Protein AF-A0A8S1VX91-F1 (afdb_monomer)

pLDDT: mean 78.01, std 18.58, range [25.86, 95.69]

Structure (mmCIF, N/CA/C/O backbone):
data_AF-A0A8S1VX91-F1
#
_entry.id   AF-A0A8S1VX91-F1
#
loop_
_atom_site.group_PDB
_atom_site.id
_atom_site.type_symbol
_atom_site.label_atom_id
_atom_site.label_alt_id
_atom_site.label_comp_id
_atom_site.label_asym_id
_atom_site.label_entity_id
_atom_site.label_seq_id
_atom_site.pdbx_PDB_ins_code
_atom_site.Cartn_x
_atom_site.Cartn_y
_atom_site.Cartn_z
_atom_site.occupancy
_atom_site.B_iso_or_equiv
_atom_site.auth_seq_id
_atom_site.auth_comp_id
_atom_site.auth_asym_id
_atom_site.auth_atom_id
_atom_site.pdbx_PDB_model_num
ATOM 1 N N . MET A 1 1 ? 4.390 -17.594 -20.690 1.00 35.31 1 MET A N 1
ATOM 2 C CA . MET A 1 1 ? 5.742 -17.854 -20.142 1.00 35.31 1 MET A CA 1
ATOM 3 C C . MET A 1 1 ? 6.001 -16.846 -19.031 1.00 35.31 1 MET A C 1
ATOM 5 O O . MET A 1 1 ? 5.875 -15.658 -19.299 1.00 35.31 1 MET A O 1
ATOM 9 N N . GLY A 1 2 ? 6.235 -17.310 -17.798 1.00 38.03 2 GLY A N 1
ATOM 10 C CA . GLY A 1 2 ? 6.381 -16.457 -16.606 1.00 38.03 2 GLY A CA 1
ATOM 11 C C . GLY A 1 2 ? 7.668 -15.620 -16.587 1.00 38.03 2 GLY A C 1
ATOM 12 O O . GLY A 1 2 ? 8.624 -15.930 -17.297 1.00 38.03 2 GLY A O 1
ATOM 13 N N . ALA A 1 3 ? 7.678 -14.571 -15.758 1.00 45.50 3 ALA A N 1
ATOM 14 C CA . ALA A 1 3 ? 8.725 -13.542 -15.630 1.00 45.50 3 ALA A CA 1
ATOM 15 C C . ALA A 1 3 ? 10.148 -14.079 -15.487 1.00 45.50 3 ALA A C 1
ATOM 17 O O . ALA A 1 3 ? 11.085 -13.482 -16.011 1.00 45.50 3 ALA A O 1
ATOM 18 N N . LEU A 1 4 ? 10.291 -15.216 -14.797 1.00 47.12 4 LEU A N 1
ATOM 19 C CA . LEU A 1 4 ? 11.572 -15.875 -14.535 1.00 47.12 4 LEU A CA 1
ATOM 20 C C . LEU A 1 4 ? 12.342 -16.224 -15.820 1.00 47.12 4 LEU A C 1
ATOM 22 O O . LEU A 1 4 ? 13.537 -16.477 -15.757 1.00 47.12 4 LEU A O 1
ATOM 26 N N . TYR A 1 5 ? 11.678 -16.201 -16.981 1.00 49.12 5 TYR A N 1
ATOM 27 C CA . TYR A 1 5 ? 12.252 -16.578 -18.270 1.00 49.12 5 TYR A CA 1
ATOM 28 C C . TYR A 1 5 ? 12.488 -15.399 -19.237 1.00 49.12 5 TYR A C 1
ATOM 30 O O . TYR A 1 5 ? 12.919 -15.631 -20.362 1.00 49.12 5 TYR A O 1
ATOM 38 N N . LYS A 1 6 ? 12.217 -14.141 -18.839 1.00 59.12 6 LYS A N 1
ATOM 39 C CA . LYS A 1 6 ? 12.429 -12.932 -19.674 1.00 59.12 6 LYS A CA 1
ATOM 40 C C . LYS A 1 6 ? 13.286 -11.856 -18.981 1.00 59.12 6 LYS A C 1
ATOM 42 O O . LYS A 1 6 ? 12.990 -10.668 -19.074 1.00 59.12 6 LYS A O 1
ATOM 47 N N . CYS A 1 7 ? 14.332 -12.251 -18.261 1.00 70.25 7 CYS A N 1
ATOM 48 C CA . CYS A 1 7 ? 15.283 -11.295 -17.682 1.00 70.25 7 CYS A CA 1
ATOM 49 C C . CYS A 1 7 ? 16.356 -10.898 -18.701 1.00 70.25 7 CYS A C 1
ATOM 51 O O . CYS A 1 7 ? 16.843 -11.750 -19.441 1.00 70.25 7 CYS A O 1
ATOM 53 N N . GLN A 1 8 ? 16.766 -9.629 -18.697 1.00 69.50 8 GLN A N 1
ATOM 54 C CA . GLN A 1 8 ? 17.900 -9.148 -19.495 1.00 69.50 8 GLN A CA 1
ATOM 55 C C . GLN A 1 8 ? 19.245 -9.408 -18.800 1.00 69.50 8 GLN A C 1
ATOM 57 O O . GLN A 1 8 ? 20.261 -9.570 -19.470 1.00 69.50 8 GLN A O 1
ATOM 62 N N . THR A 1 9 ? 19.263 -9.472 -17.462 1.00 77.94 9 THR A N 1
ATOM 63 C CA . THR A 1 9 ? 20.473 -9.737 -16.667 1.00 77.94 9 THR A CA 1
ATOM 64 C C . THR A 1 9 ? 20.214 -10.757 -15.555 1.00 77.94 9 THR A C 1
ATOM 66 O O . THR A 1 9 ? 19.098 -10.877 -15.039 1.00 77.94 9 THR A O 1
ATOM 69 N N . ASN A 1 10 ? 21.271 -11.459 -15.124 1.00 83.88 10 ASN A N 1
ATOM 70 C CA . ASN A 1 10 ? 21.207 -12.384 -13.983 1.00 83.88 10 ASN A CA 1
ATOM 71 C C . ASN A 1 10 ? 20.768 -11.672 -12.693 1.00 83.88 10 ASN A C 1
ATOM 73 O O . ASN A 1 10 ? 19.987 -12.224 -11.921 1.00 83.88 10 ASN A O 1
ATOM 77 N N . TYR A 1 11 ? 21.206 -10.424 -12.493 1.00 85.81 11 TYR A N 1
ATOM 78 C CA . TYR A 1 11 ? 20.834 -9.611 -11.334 1.00 85.81 11 TYR A CA 1
ATOM 79 C C . TYR A 1 11 ? 19.342 -9.247 -11.322 1.00 85.81 11 TYR A C 1
ATOM 81 O O . TYR A 1 11 ? 18.694 -9.321 -10.278 1.00 85.81 11 TYR A O 1
ATOM 89 N N . GLN A 1 12 ? 18.757 -8.928 -12.480 1.00 81.25 12 GLN A N 1
ATOM 90 C CA . GLN A 1 12 ? 17.320 -8.655 -12.606 1.00 81.25 12 GLN A CA 1
ATOM 91 C C . GLN A 1 12 ? 16.473 -9.901 -12.307 1.00 81.25 12 GLN A C 1
ATOM 93 O O . GLN A 1 12 ? 15.394 -9.810 -11.709 1.00 81.25 12 GLN A O 1
ATOM 98 N N . CYS A 1 13 ? 16.977 -11.070 -12.700 1.00 83.62 13 CYS A N 1
ATOM 99 C CA . CYS A 1 13 ? 16.373 -12.354 -12.371 1.00 83.62 13 CYS A CA 1
ATOM 100 C C . CYS A 1 13 ? 16.461 -12.661 -10.875 1.00 83.62 13 CYS A C 1
ATOM 102 O O . CYS A 1 13 ? 15.452 -13.041 -10.283 1.00 83.62 13 CYS A O 1
ATOM 104 N N . SER A 1 14 ? 17.616 -12.425 -10.242 1.00 87.19 14 SER A N 1
ATOM 105 C CA . SER A 1 14 ? 17.751 -12.607 -8.794 1.00 87.19 14 SER A CA 1
ATOM 106 C C . SER A 1 14 ? 16.852 -11.659 -8.001 1.00 87.19 14 SER A C 1
ATOM 108 O O . SER A 1 14 ? 16.200 -12.106 -7.067 1.00 87.19 14 SER A O 1
ATOM 110 N N . GLU A 1 15 ? 16.746 -10.387 -8.405 1.00 86.94 15 GLU A N 1
ATOM 111 C CA . GLU A 1 15 ? 15.834 -9.415 -7.785 1.00 86.94 15 GLU A CA 1
ATOM 112 C C . GLU A 1 15 ? 14.383 -9.904 -7.855 1.00 86.94 15 GLU A C 1
ATOM 114 O O . GLU A 1 15 ? 13.705 -10.025 -6.839 1.00 86.94 15 GLU A O 1
ATOM 119 N N . SER A 1 16 ? 13.923 -10.266 -9.056 1.00 85.06 16 SER A N 1
ATOM 120 C CA . SER A 1 16 ? 12.537 -10.700 -9.266 1.00 85.06 16 SER A CA 1
ATOM 121 C C . SER A 1 16 ? 12.219 -12.003 -8.518 1.00 85.06 16 SER A C 1
ATOM 123 O O . SER A 1 16 ? 11.098 -12.177 -8.047 1.00 85.06 16 SER A O 1
ATOM 125 N N . LEU A 1 17 ? 13.196 -12.910 -8.384 1.00 87.81 17 LEU A N 1
ATOM 126 C CA . LEU A 1 17 ? 13.059 -14.136 -7.597 1.00 87.81 17 LEU A CA 1
ATOM 127 C C . LEU A 1 17 ? 12.965 -13.840 -6.093 1.00 87.81 17 LEU A C 1
ATOM 129 O O . LEU A 1 17 ? 12.107 -14.412 -5.424 1.00 87.81 17 LEU A O 1
ATOM 133 N N . ILE A 1 18 ? 13.812 -12.949 -5.567 1.00 90.00 18 ILE A N 1
ATOM 134 C CA . ILE A 1 18 ? 13.775 -12.525 -4.158 1.00 90.00 18 ILE A CA 1
ATOM 135 C C . ILE A 1 18 ? 12.419 -11.889 -3.839 1.00 90.00 18 ILE A C 1
ATOM 137 O O . ILE A 1 18 ? 11.757 -12.304 -2.885 1.00 90.00 18 ILE A O 1
ATOM 141 N N . ASP A 1 19 ? 11.973 -10.947 -4.672 1.00 89.81 19 ASP A N 1
ATOM 142 C CA . ASP A 1 19 ? 10.693 -10.257 -4.503 1.00 89.81 19 ASP A CA 1
ATOM 143 C C . ASP A 1 19 ? 9.515 -11.245 -4.521 1.00 89.81 19 ASP A C 1
ATOM 145 O O . ASP A 1 19 ? 8.596 -11.146 -3.701 1.00 89.81 19 ASP A O 1
ATOM 149 N N . LEU A 1 20 ? 9.558 -12.237 -5.420 1.00 90.94 20 LEU A N 1
ATOM 150 C CA . LEU A 1 20 ? 8.540 -13.280 -5.523 1.00 90.94 20 LEU A CA 1
ATOM 151 C C . LEU A 1 20 ? 8.518 -14.186 -4.287 1.00 90.94 20 LEU A C 1
ATOM 153 O O . LEU A 1 20 ? 7.436 -14.450 -3.763 1.00 90.94 20 LEU A O 1
ATOM 157 N N . ILE A 1 21 ? 9.677 -14.658 -3.814 1.00 92.88 21 ILE A N 1
ATOM 158 C CA . ILE A 1 21 ? 9.776 -15.530 -2.632 1.00 92.88 21 ILE A CA 1
ATOM 159 C C . ILE A 1 21 ? 9.243 -14.803 -1.396 1.00 92.88 21 ILE A C 1
ATOM 161 O O . ILE A 1 21 ? 8.403 -15.350 -0.681 1.00 92.88 21 ILE A O 1
ATOM 165 N N . LEU A 1 22 ? 9.680 -13.561 -1.169 1.00 93.06 22 LEU A N 1
ATOM 166 C CA . LEU A 1 22 ? 9.247 -12.767 -0.020 1.00 93.06 22 LEU A CA 1
ATOM 167 C C . LEU A 1 22 ? 7.743 -12.478 -0.075 1.00 93.06 22 LEU A C 1
ATOM 169 O O . LEU A 1 22 ? 7.032 -12.752 0.892 1.00 93.06 22 LEU A O 1
ATOM 173 N N . SER A 1 23 ? 7.235 -12.010 -1.219 1.00 92.31 23 SER A N 1
ATOM 174 C CA . SER A 1 23 ? 5.805 -11.710 -1.383 1.00 92.31 23 SER A CA 1
ATOM 175 C C . SER A 1 23 ? 4.937 -12.962 -1.235 1.00 92.31 23 SER A C 1
ATOM 177 O O . SER A 1 23 ? 3.879 -12.907 -0.611 1.00 92.31 23 SER A O 1
ATOM 179 N N . SER A 1 24 ? 5.398 -14.107 -1.750 1.00 93.88 24 SER A N 1
ATOM 180 C CA . SER A 1 24 ? 4.693 -15.389 -1.616 1.00 93.88 24 SER A CA 1
ATOM 181 C C . SER A 1 24 ? 4.684 -15.883 -0.171 1.00 93.88 24 SER A C 1
ATOM 183 O O . SER A 1 24 ? 3.658 -16.370 0.297 1.00 93.88 24 SER A O 1
ATOM 185 N N . GLY A 1 25 ? 5.794 -15.724 0.559 1.00 94.88 25 GLY A N 1
ATOM 186 C CA . GLY A 1 25 ? 5.871 -16.054 1.983 1.00 94.88 25 GLY A CA 1
ATOM 187 C C . GLY A 1 25 ? 4.913 -15.212 2.829 1.00 94.88 25 GLY A C 1
ATOM 188 O O . GLY A 1 25 ? 4.199 -15.752 3.675 1.00 94.88 25 GLY A O 1
ATOM 189 N N . ILE A 1 26 ? 4.832 -13.907 2.553 1.00 93.81 26 ILE A N 1
ATOM 190 C CA . ILE A 1 26 ? 3.893 -12.996 3.225 1.00 93.81 26 ILE A CA 1
ATOM 191 C C . ILE A 1 26 ? 2.445 -13.360 2.880 1.00 93.81 26 ILE A C 1
ATOM 193 O O . ILE A 1 26 ? 1.611 -13.462 3.776 1.00 93.81 26 ILE A O 1
ATOM 197 N N . LEU A 1 27 ? 2.140 -13.618 1.605 1.00 95.12 27 LEU A N 1
ATOM 198 C CA . LEU A 1 27 ? 0.803 -14.037 1.187 1.00 95.12 27 LEU A CA 1
ATOM 199 C C . LEU A 1 27 ? 0.392 -15.364 1.841 1.00 95.12 27 LEU A C 1
ATOM 201 O O . LEU A 1 27 ? -0.736 -15.494 2.313 1.00 95.12 27 LEU A O 1
ATOM 205 N N . TYR A 1 28 ? 1.301 -16.337 1.910 1.00 95.38 28 TYR A N 1
ATOM 206 C CA . TYR A 1 28 ? 1.055 -17.602 2.598 1.00 95.38 28 TYR A CA 1
ATOM 207 C C . TYR A 1 28 ? 0.725 -17.376 4.080 1.00 95.38 28 TYR A C 1
ATOM 209 O O . TYR A 1 28 ? -0.256 -17.932 4.583 1.00 95.38 28 TYR A O 1
ATOM 217 N N . TYR A 1 29 ? 1.485 -16.509 4.761 1.00 93.56 29 TYR A N 1
ATOM 218 C CA . TYR A 1 29 ? 1.188 -16.100 6.136 1.00 93.56 29 TYR A CA 1
ATOM 219 C C . TYR A 1 29 ? -0.210 -15.479 6.251 1.00 93.56 29 TYR A C 1
ATOM 221 O O . TYR A 1 29 ? -0.997 -15.892 7.105 1.00 93.56 29 TYR A O 1
ATOM 229 N N . PHE A 1 30 ? -0.552 -14.546 5.358 1.00 93.19 30 PHE A N 1
ATOM 230 C CA . PHE A 1 30 ? -1.855 -13.881 5.345 1.00 93.19 30 PHE A CA 1
ATOM 231 C C . PHE A 1 30 ? -2.992 -14.883 5.178 1.00 93.19 30 PHE A C 1
ATOM 233 O O . PHE A 1 30 ? -3.929 -14.855 5.964 1.00 93.19 30 PHE A O 1
ATOM 240 N N . ILE A 1 31 ? -2.904 -15.798 4.210 1.00 92.56 31 ILE A N 1
ATOM 241 C CA . ILE A 1 31 ? -3.943 -16.808 3.958 1.00 92.56 31 ILE A CA 1
ATOM 242 C C . ILE A 1 31 ? -4.122 -17.716 5.181 1.00 92.56 31 ILE A C 1
ATOM 244 O O . ILE A 1 31 ? -5.251 -17.954 5.616 1.00 92.56 31 ILE A O 1
ATOM 248 N N . MET A 1 32 ? -3.018 -18.193 5.768 1.00 90.69 32 MET A N 1
ATOM 249 C CA . MET A 1 32 ? -3.056 -19.066 6.944 1.00 90.69 32 MET A CA 1
ATOM 250 C C . MET A 1 32 ? -3.754 -18.389 8.129 1.00 90.69 32 MET A C 1
ATOM 252 O O . MET A 1 32 ? -4.597 -18.995 8.789 1.00 90.69 32 MET A O 1
ATOM 256 N N . LYS A 1 33 ? -3.425 -17.121 8.390 1.00 88.56 33 LYS A N 1
ATOM 257 C CA . LYS A 1 33 ? -3.988 -16.354 9.505 1.00 88.56 33 LYS A CA 1
ATOM 258 C C . LYS A 1 33 ? -5.400 -15.838 9.226 1.00 88.56 33 LYS A C 1
ATOM 260 O O . LYS A 1 33 ? -6.238 -15.867 10.123 1.00 88.56 33 LYS A O 1
ATOM 265 N N . ALA A 1 34 ? -5.699 -15.464 7.985 1.00 87.06 34 ALA A N 1
ATOM 266 C CA . ALA A 1 34 ? -7.034 -15.073 7.549 1.00 87.06 34 ALA A CA 1
ATOM 267 C C . ALA A 1 34 ? -8.035 -16.217 7.725 1.00 87.06 34 ALA A C 1
ATOM 269 O O . ALA A 1 34 ? -9.142 -15.979 8.194 1.00 87.06 34 ALA A O 1
ATOM 270 N N . LYS A 1 35 ? -7.637 -17.464 7.436 1.00 86.75 35 LYS A N 1
ATOM 271 C CA . LYS A 1 35 ? -8.479 -18.638 7.700 1.00 86.75 35 LYS A CA 1
ATOM 272 C C . LYS A 1 35 ? -8.919 -18.696 9.167 1.00 86.75 35 LYS A C 1
ATOM 274 O O . LYS A 1 35 ? -10.109 -18.794 9.439 1.00 86.75 35 LYS A O 1
ATOM 279 N N . ILE A 1 36 ? -7.974 -18.551 10.100 1.00 83.69 36 ILE A N 1
ATOM 280 C CA . ILE A 1 36 ? -8.269 -18.555 11.542 1.00 83.69 36 ILE A CA 1
ATOM 281 C C . ILE A 1 36 ? -9.188 -17.385 11.912 1.00 83.69 36 ILE A C 1
ATOM 283 O O . ILE A 1 36 ? -10.149 -17.560 12.658 1.00 83.69 36 ILE A O 1
ATOM 287 N N . MET A 1 37 ? -8.891 -16.201 11.376 1.00 83.12 37 MET A N 1
ATOM 288 C CA . MET A 1 37 ? -9.646 -14.979 11.623 1.00 83.12 37 MET A CA 1
ATOM 289 C C . MET A 1 37 ? -11.105 -15.116 11.176 1.00 83.12 37 MET A C 1
ATOM 291 O O . MET A 1 37 ? -11.991 -14.833 11.972 1.00 83.12 37 MET A O 1
ATOM 295 N N . PHE A 1 38 ? -11.364 -15.585 9.949 1.00 81.50 38 PHE A N 1
ATOM 296 C CA . PHE A 1 38 ? -12.717 -15.715 9.395 1.00 81.50 38 PHE A CA 1
ATOM 297 C C . PHE A 1 38 ? -13.507 -16.883 9.996 1.00 81.50 38 PHE A C 1
ATOM 299 O O . PHE A 1 38 ? -14.703 -16.731 10.227 1.00 81.50 38 PHE A O 1
ATOM 306 N N . GLU A 1 39 ? -12.864 -18.012 10.313 1.00 81.81 39 GLU A N 1
ATOM 307 C CA . GLU A 1 39 ? -13.525 -19.146 10.981 1.00 81.81 39 GLU A CA 1
ATOM 308 C C . GLU A 1 39 ? -13.966 -18.808 12.413 1.00 81.81 39 GLU A C 1
ATOM 310 O O . GLU A 1 39 ? -14.961 -19.344 12.897 1.00 81.81 39 GLU A O 1
ATOM 315 N N . ARG A 1 40 ? -13.237 -17.918 13.100 1.00 76.62 40 ARG A N 1
ATOM 316 C CA . ARG A 1 40 ? -13.495 -17.537 14.501 1.00 76.62 40 ARG A CA 1
ATOM 317 C C . ARG A 1 40 ? -14.065 -16.129 14.656 1.00 76.62 40 ARG A C 1
ATOM 319 O O . ARG A 1 40 ? -14.048 -15.578 15.759 1.00 76.62 40 ARG A O 1
ATOM 326 N N . ASN A 1 41 ? -14.560 -15.531 13.577 1.00 67.88 41 ASN A N 1
ATOM 327 C CA . ASN A 1 41 ? -15.037 -14.155 13.581 1.00 67.88 41 ASN A CA 1
ATOM 328 C C . ASN A 1 41 ? -16.424 -14.023 14.236 1.00 67.88 41 ASN A C 1
ATOM 330 O O . ASN A 1 41 ? -17.427 -13.776 13.572 1.00 67.88 41 ASN A O 1
ATOM 334 N N . ASN A 1 42 ? -16.488 -14.155 15.560 1.00 64.75 42 ASN A N 1
ATOM 335 C CA . ASN A 1 42 ? -17.714 -14.005 16.349 1.00 64.75 42 ASN A CA 1
ATOM 336 C C . ASN A 1 42 ? -18.030 -12.522 16.641 1.00 64.75 42 ASN A C 1
ATOM 338 O O . ASN A 1 42 ? -18.277 -12.149 17.786 1.00 64.75 42 ASN A O 1
ATOM 342 N N . GLY A 1 43 ? -17.956 -11.659 15.621 1.00 65.38 43 GLY A N 1
ATOM 343 C CA . GLY A 1 43 ? -18.147 -10.208 15.767 1.00 65.38 43 GLY A CA 1
ATOM 344 C C . GLY A 1 43 ? -16.946 -9.462 16.363 1.00 65.38 43 GLY A C 1
ATOM 345 O O . GLY A 1 43 ? -17.107 -8.366 16.894 1.00 65.38 43 GLY A O 1
ATOM 346 N N . ILE A 1 44 ? -15.747 -10.051 16.291 1.00 69.06 44 ILE A N 1
ATOM 347 C CA . ILE A 1 44 ? -14.504 -9.443 16.797 1.00 69.06 44 ILE A CA 1
ATOM 348 C C . ILE A 1 44 ? -14.077 -8.277 15.894 1.00 69.06 44 ILE A C 1
ATOM 350 O O . ILE A 1 44 ? -13.681 -7.222 16.386 1.00 69.06 44 ILE A O 1
ATOM 354 N N . LEU A 1 45 ? -14.185 -8.454 14.575 1.00 70.94 45 LEU A N 1
ATOM 355 C CA . LEU A 1 45 ? -13.872 -7.422 13.587 1.00 70.94 45 LEU A CA 1
ATOM 356 C C . LEU A 1 45 ? -15.145 -6.749 13.083 1.00 70.94 45 LEU A C 1
ATOM 358 O O . LEU A 1 45 ? -16.103 -7.426 12.707 1.00 70.94 45 LEU A O 1
ATOM 362 N N . LEU A 1 46 ? -15.114 -5.421 12.986 1.00 72.62 46 LEU A N 1
ATOM 363 C CA . LEU A 1 46 ? -16.149 -4.648 12.301 1.00 72.62 46 LEU A CA 1
ATOM 364 C C . LEU A 1 46 ? -16.126 -4.950 10.796 1.00 72.62 46 LEU A C 1
ATOM 366 O O . LEU A 1 46 ? -15.086 -5.302 10.242 1.00 72.62 46 LEU A O 1
ATOM 370 N N . LEU A 1 47 ? -17.255 -4.761 10.110 1.00 75.12 47 LEU A N 1
ATOM 371 C CA . LEU A 1 47 ? -17.367 -5.019 8.666 1.00 75.12 47 LEU A CA 1
ATOM 372 C C . LEU A 1 47 ? -16.331 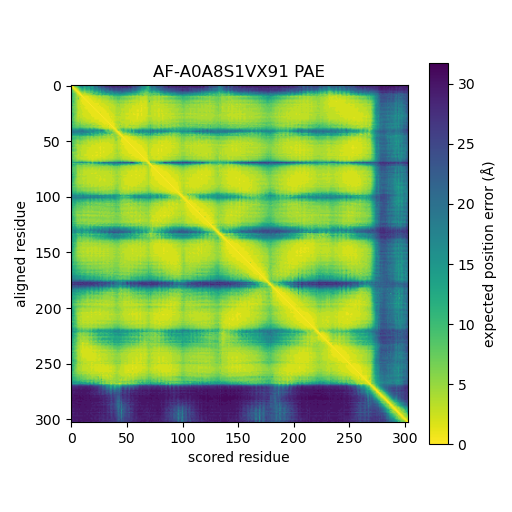-4.226 7.847 1.00 75.12 47 LEU A C 1
ATOM 374 O O . LEU A 1 47 ? -15.780 -4.736 6.872 1.00 75.12 47 LEU A O 1
ATOM 378 N N . ILE A 1 48 ? -16.018 -3.000 8.273 1.00 74.81 48 ILE A N 1
ATOM 379 C CA . ILE A 1 48 ? -15.003 -2.156 7.632 1.00 74.81 48 ILE A CA 1
ATOM 380 C C . ILE A 1 48 ? -13.592 -2.744 7.818 1.00 74.81 48 ILE A C 1
ATOM 382 O O . ILE A 1 48 ? -12.850 -2.848 6.843 1.00 74.81 48 ILE A O 1
ATOM 386 N N . ASP A 1 49 ? -13.250 -3.205 9.026 1.00 79.06 49 ASP A N 1
ATOM 387 C CA . ASP A 1 49 ? -11.957 -3.842 9.322 1.00 79.06 49 ASP A CA 1
ATOM 388 C C . ASP A 1 49 ? -11.801 -5.161 8.535 1.00 79.06 49 ASP A C 1
ATOM 390 O O . ASP A 1 49 ? -10.744 -5.449 7.973 1.00 79.06 49 ASP A O 1
ATOM 394 N N . GLN A 1 50 ? -12.883 -5.940 8.408 1.00 83.25 50 GLN A N 1
ATOM 395 C CA . GLN A 1 50 ? -12.910 -7.143 7.565 1.00 83.25 50 GLN A CA 1
ATOM 396 C C . GLN A 1 50 ? -12.683 -6.802 6.092 1.00 83.25 50 GLN A C 1
ATOM 398 O O . GLN A 1 50 ? -11.894 -7.464 5.422 1.00 83.25 50 GLN A O 1
ATOM 403 N N . THR A 1 51 ? -13.349 -5.758 5.593 1.00 86.38 51 THR A N 1
ATOM 404 C CA . THR A 1 51 ? -13.216 -5.308 4.203 1.00 86.38 51 THR A CA 1
ATOM 405 C C . THR A 1 51 ? -11.782 -4.867 3.914 1.00 86.38 51 THR A C 1
ATOM 407 O O . THR A 1 51 ? -11.204 -5.298 2.918 1.00 86.38 51 THR A O 1
ATOM 410 N N . LEU A 1 52 ? -11.169 -4.089 4.813 1.00 89.12 52 LEU A N 1
ATOM 411 C CA . LEU A 1 52 ? -9.756 -3.718 4.722 1.00 89.12 52 LEU A CA 1
ATOM 412 C C . LEU A 1 52 ? -8.840 -4.946 4.666 1.00 89.12 52 LEU A C 1
ATOM 414 O O . LEU A 1 52 ? -7.944 -5.001 3.824 1.00 89.12 52 LEU A O 1
ATOM 418 N N . CYS A 1 53 ? -9.077 -5.941 5.524 1.00 90.44 53 CYS A N 1
ATOM 419 C CA . CYS A 1 53 ? -8.284 -7.167 5.541 1.00 90.44 53 CYS A CA 1
ATOM 420 C C . CYS A 1 53 ? -8.428 -7.976 4.242 1.00 90.44 53 CYS A C 1
ATOM 422 O O . CYS A 1 53 ? -7.443 -8.469 3.699 1.00 90.44 53 CYS A O 1
ATOM 424 N N . VAL A 1 54 ? -9.641 -8.089 3.696 1.00 91.56 54 VAL A N 1
ATOM 425 C CA . VAL A 1 54 ? -9.858 -8.768 2.409 1.00 91.56 54 VAL A CA 1
ATOM 426 C C . VAL A 1 54 ? -9.135 -8.031 1.283 1.00 91.56 54 VAL A C 1
ATOM 428 O O . VAL A 1 54 ? -8.440 -8.665 0.489 1.00 91.56 54 VAL A O 1
ATOM 431 N N . ILE A 1 55 ? -9.245 -6.702 1.225 1.00 93.25 55 ILE A N 1
ATOM 432 C CA . ILE A 1 55 ? -8.577 -5.899 0.193 1.00 93.25 55 ILE A CA 1
ATOM 433 C C . ILE A 1 55 ? -7.050 -6.006 0.322 1.00 93.25 55 ILE A C 1
ATOM 435 O O . ILE A 1 55 ? -6.373 -6.129 -0.698 1.00 93.25 55 ILE A O 1
ATOM 439 N N . SER A 1 56 ? -6.493 -6.039 1.539 1.00 93.56 56 SER A N 1
ATOM 440 C CA . SER A 1 56 ? -5.046 -6.208 1.727 1.00 93.56 56 SER A CA 1
ATOM 441 C C . SER A 1 56 ? -4.550 -7.583 1.270 1.00 93.56 56 SER A C 1
ATOM 443 O O . SER A 1 56 ? -3.497 -7.674 0.637 1.00 93.56 56 SER A O 1
ATOM 445 N N . ILE A 1 57 ? -5.327 -8.649 1.495 1.00 94.00 57 ILE A N 1
ATOM 446 C CA . ILE A 1 57 ? -5.032 -9.984 0.953 1.00 94.00 57 ILE A CA 1
ATOM 447 C C . ILE A 1 57 ? -5.093 -9.964 -0.578 1.00 94.00 57 ILE A C 1
ATOM 449 O O . ILE A 1 57 ? -4.184 -10.481 -1.226 1.00 94.00 57 ILE A O 1
ATOM 453 N N . ILE A 1 58 ? -6.119 -9.339 -1.167 1.00 93.62 58 ILE A N 1
ATOM 454 C CA . ILE A 1 58 ? -6.237 -9.200 -2.627 1.00 93.62 58 ILE A CA 1
ATOM 455 C C . ILE A 1 58 ? -5.024 -8.452 -3.193 1.00 93.62 58 ILE A C 1
ATOM 457 O O . ILE A 1 58 ? -4.443 -8.915 -4.173 1.00 93.62 58 ILE A O 1
ATOM 461 N N . GLN A 1 59 ? -4.586 -7.358 -2.562 1.00 94.00 59 GLN A N 1
ATOM 462 C CA . GLN A 1 59 ? -3.377 -6.640 -2.975 1.00 94.00 59 GLN A CA 1
ATOM 463 C C . GLN A 1 59 ? -2.150 -7.558 -2.976 1.00 94.00 59 GLN A C 1
ATOM 465 O O . GLN A 1 59 ? -1.416 -7.592 -3.964 1.00 94.00 59 GLN A O 1
ATOM 470 N N . MET A 1 60 ? -1.956 -8.352 -1.917 1.00 94.50 60 MET A N 1
ATOM 471 C CA . MET A 1 60 ? -0.844 -9.305 -1.840 1.00 94.50 60 MET A CA 1
ATOM 472 C C . MET A 1 60 ? -0.925 -10.398 -2.916 1.00 94.50 60 MET A C 1
ATOM 474 O O . MET A 1 60 ? 0.102 -10.770 -3.484 1.00 94.50 60 MET A O 1
ATOM 478 N N . ILE A 1 61 ? -2.125 -10.889 -3.249 1.00 92.75 61 ILE A N 1
ATOM 479 C CA . ILE A 1 61 ? -2.326 -11.841 -4.356 1.00 92.75 61 ILE A CA 1
ATOM 480 C C . ILE A 1 61 ? -1.897 -11.203 -5.677 1.00 92.75 61 ILE A C 1
ATOM 482 O O . ILE A 1 61 ? -1.079 -11.770 -6.401 1.00 92.75 61 ILE A O 1
ATOM 486 N N . VAL A 1 62 ? -2.408 -10.007 -5.976 1.00 91.88 62 VAL A N 1
ATOM 487 C CA . VAL A 1 62 ? -2.062 -9.268 -7.198 1.00 91.88 62 VAL A CA 1
ATOM 488 C C . VAL A 1 62 ? -0.557 -8.990 -7.255 1.00 91.88 62 VAL A C 1
ATOM 490 O O . VAL A 1 62 ? 0.032 -9.026 -8.333 1.00 91.88 62 VAL A O 1
ATOM 493 N N . GLN A 1 63 ? 0.101 -8.793 -6.113 1.00 91.31 63 GLN A N 1
ATOM 494 C CA . GLN A 1 63 ? 1.539 -8.544 -6.052 1.00 91.31 63 GLN A CA 1
ATOM 495 C C . GLN A 1 63 ? 2.360 -9.785 -6.395 1.00 91.31 63 GLN A C 1
ATOM 497 O O . GLN A 1 63 ? 3.312 -9.709 -7.175 1.00 91.31 63 GLN A O 1
ATOM 502 N N . VAL A 1 64 ? 1.976 -10.945 -5.864 1.00 91.19 64 VAL A N 1
ATOM 503 C CA . VAL A 1 64 ? 2.591 -12.219 -6.251 1.00 91.19 64 VAL A CA 1
ATOM 504 C C . VAL A 1 64 ? 2.392 -12.467 -7.748 1.00 91.19 64 VAL A C 1
ATOM 506 O O . VAL A 1 64 ? 3.344 -12.837 -8.438 1.00 91.19 64 VAL A O 1
ATOM 509 N N . LEU A 1 65 ? 1.198 -12.184 -8.282 1.00 87.62 65 LEU A N 1
ATOM 510 C CA . LEU A 1 65 ? 0.925 -12.284 -9.719 1.00 87.62 65 LEU A CA 1
ATOM 511 C C . LEU A 1 65 ? 1.785 -11.311 -10.541 1.00 87.62 65 LEU A C 1
ATOM 513 O O . LEU A 1 65 ? 2.332 -11.714 -11.565 1.00 87.62 65 LEU A O 1
ATOM 517 N N . TYR A 1 66 ? 1.977 -10.072 -10.084 1.00 86.56 66 TYR A N 1
ATOM 518 C CA . TYR A 1 66 ? 2.841 -9.081 -10.736 1.00 86.56 66 TYR A CA 1
ATOM 519 C C . TYR A 1 66 ? 4.283 -9.584 -10.891 1.00 86.56 66 TYR A C 1
ATOM 521 O O . TYR A 1 66 ? 4.852 -9.518 -11.987 1.00 86.56 66 TYR A O 1
ATOM 529 N N . PHE A 1 67 ? 4.860 -10.142 -9.822 1.00 84.44 67 PHE A N 1
ATOM 530 C CA . PHE A 1 67 ? 6.211 -10.705 -9.868 1.00 84.44 67 PHE A CA 1
ATOM 531 C C . PHE A 1 67 ? 6.284 -12.015 -10.665 1.00 84.44 67 PHE A C 1
ATOM 533 O O . PHE A 1 67 ? 7.309 -12.299 -11.284 1.00 84.44 67 PHE A O 1
ATOM 540 N N . MET A 1 68 ? 5.194 -12.785 -10.726 1.00 82.38 68 MET A N 1
ATOM 541 C CA . MET A 1 68 ? 5.116 -14.026 -11.503 1.00 82.38 68 MET A CA 1
ATOM 542 C C . MET A 1 68 ? 4.941 -13.784 -13.018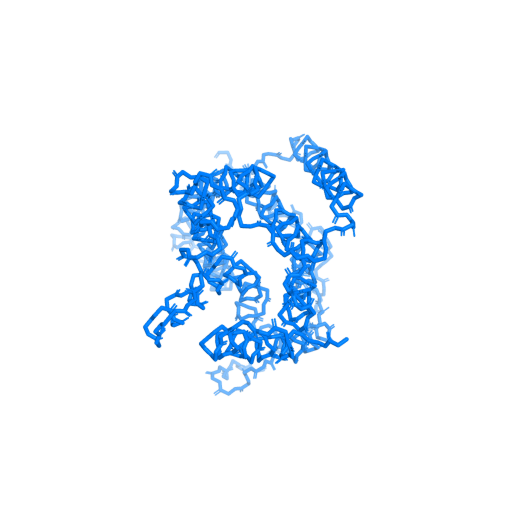 1.00 82.38 68 MET A C 1
ATOM 544 O O . MET A 1 68 ? 5.534 -14.500 -13.831 1.00 82.38 68 MET A O 1
ATOM 548 N N . PHE A 1 69 ? 4.175 -12.761 -13.422 1.00 73.62 69 PHE A N 1
ATOM 549 C CA . PHE A 1 69 ? 3.761 -12.489 -14.811 1.00 73.62 69 PHE A CA 1
ATOM 550 C C . PHE A 1 69 ? 4.446 -11.272 -15.459 1.00 73.62 69 PHE A C 1
ATOM 552 O O . PHE A 1 69 ? 3.844 -10.511 -16.212 1.00 73.62 69 PHE A O 1
ATOM 559 N N . ALA A 1 70 ? 5.750 -11.148 -15.232 1.00 61.47 70 ALA A N 1
ATOM 560 C CA . ALA A 1 70 ? 6.681 -10.321 -16.004 1.00 61.47 70 ALA A CA 1
ATOM 561 C C . ALA A 1 70 ? 6.441 -8.810 -15.911 1.00 61.47 70 ALA A C 1
ATOM 563 O O . ALA A 1 70 ? 6.656 -8.095 -16.886 1.00 61.47 70 ALA A O 1
ATOM 564 N N . LYS A 1 71 ? 6.055 -8.322 -14.723 1.00 67.06 71 LYS A N 1
ATOM 565 C CA . LYS A 1 71 ? 5.993 -6.887 -14.415 1.00 67.06 71 LYS A CA 1
ATOM 566 C C . LYS A 1 71 ? 5.156 -6.084 -15.437 1.00 67.06 71 LYS A C 1
ATOM 568 O O . LYS A 1 71 ? 5.560 -5.011 -15.853 1.00 67.06 71 LYS A O 1
ATOM 573 N N . SER A 1 72 ? 4.008 -6.597 -15.889 1.00 73.88 72 SER A N 1
ATOM 574 C CA . SER A 1 72 ? 3.162 -5.858 -16.850 1.00 73.88 72 SER A CA 1
ATOM 575 C C . SER A 1 72 ? 2.582 -4.567 -16.247 1.00 73.88 72 SER A C 1
ATOM 577 O O . SER A 1 72 ? 2.265 -4.521 -15.053 1.00 73.88 72 SER A O 1
ATOM 579 N N . ASN A 1 73 ? 2.382 -3.550 -17.095 1.00 77.38 73 ASN A N 1
ATOM 580 C CA . ASN A 1 73 ? 1.748 -2.275 -16.746 1.00 77.38 73 ASN A CA 1
ATOM 581 C C . ASN A 1 73 ? 0.368 -2.462 -16.088 1.00 77.38 73 ASN A C 1
ATOM 583 O O . ASN A 1 73 ? 0.079 -1.833 -15.070 1.00 77.38 73 ASN A O 1
ATOM 587 N N . ILE A 1 74 ? -0.459 -3.389 -16.585 1.00 81.50 74 ILE A N 1
ATOM 588 C CA . ILE A 1 74 ? -1.805 -3.619 -16.030 1.00 81.50 74 ILE A CA 1
ATOM 589 C C . ILE A 1 74 ? -1.762 -4.046 -14.555 1.00 81.50 74 ILE A C 1
ATOM 591 O O . ILE A 1 74 ? -2.583 -3.616 -13.743 1.00 81.50 74 ILE A O 1
ATOM 595 N N . TRP A 1 75 ? -0.771 -4.858 -14.184 1.00 84.62 75 TRP A N 1
ATOM 596 C CA . TRP A 1 75 ? -0.617 -5.372 -12.828 1.00 84.62 75 TRP A CA 1
ATOM 597 C C . TRP A 1 75 ? -0.132 -4.285 -11.869 1.00 84.62 75 TRP A C 1
ATOM 599 O O . TRP A 1 75 ? -0.686 -4.157 -10.780 1.00 84.62 75 TRP A O 1
ATOM 609 N N . ILE A 1 76 ? 0.847 -3.464 -12.271 1.00 85.06 76 ILE A N 1
ATOM 610 C CA . ILE A 1 76 ? 1.325 -2.358 -11.426 1.00 85.06 76 ILE A CA 1
ATOM 611 C C . ILE A 1 76 ? 0.258 -1.269 -11.260 1.00 85.06 76 ILE A C 1
ATOM 613 O O . ILE A 1 76 ? 0.074 -0.774 -10.150 1.00 85.06 76 ILE A O 1
ATOM 617 N N . ILE A 1 77 ? -0.512 -0.952 -12.309 1.00 87.62 77 ILE A N 1
ATOM 618 C CA . ILE A 1 77 ? -1.648 -0.020 -12.221 1.00 87.62 77 ILE A CA 1
ATOM 619 C C . ILE A 1 77 ? -2.707 -0.569 -11.259 1.00 87.62 77 ILE A C 1
ATOM 621 O O . ILE A 1 77 ? -3.211 0.166 -10.408 1.00 87.62 77 ILE A O 1
ATOM 625 N N . SER A 1 78 ? -3.007 -1.869 -11.341 1.00 90.12 78 SER A N 1
ATOM 626 C CA . SER A 1 78 ? -3.942 -2.537 -10.427 1.00 90.12 78 SER A CA 1
ATOM 627 C C . SER A 1 78 ? -3.462 -2.482 -8.979 1.00 90.12 78 SER A C 1
ATOM 629 O O . SER A 1 78 ? -4.229 -2.097 -8.102 1.00 90.12 78 SER A O 1
ATOM 631 N N . LEU A 1 79 ? -2.186 -2.788 -8.725 1.00 91.19 79 LEU A N 1
ATOM 632 C CA . LEU A 1 79 ? -1.588 -2.705 -7.389 1.00 91.19 79 LEU A CA 1
ATOM 633 C C . LEU A 1 79 ? -1.687 -1.306 -6.794 1.00 91.19 79 LEU A C 1
ATOM 635 O O . LEU A 1 79 ? -2.141 -1.147 -5.664 1.00 91.19 79 LEU A O 1
ATOM 639 N N . ARG A 1 80 ? -1.298 -0.292 -7.569 1.00 90.75 80 ARG A N 1
ATOM 640 C CA . ARG A 1 80 ? -1.348 1.107 -7.137 1.00 90.75 80 ARG A CA 1
ATOM 641 C C . ARG A 1 80 ? -2.782 1.553 -6.866 1.00 90.75 80 ARG A C 1
ATOM 643 O O . ARG A 1 80 ? -3.032 2.198 -5.854 1.00 90.75 80 ARG A O 1
ATOM 650 N N . SER A 1 81 ? -3.728 1.152 -7.713 1.00 92.56 81 SER A N 1
ATOM 651 C CA . SER A 1 81 ? -5.149 1.473 -7.539 1.00 92.56 81 SER A CA 1
ATOM 652 C C . SER A 1 81 ? -5.737 0.820 -6.286 1.00 92.56 81 SER A C 1
ATOM 654 O O . SER A 1 81 ? -6.434 1.486 -5.527 1.00 92.56 81 SER A O 1
ATOM 656 N N . ILE A 1 82 ? -5.413 -0.450 -6.012 1.00 94.12 82 ILE A N 1
ATOM 657 C CA . ILE A 1 82 ? -5.832 -1.127 -4.774 1.00 94.12 82 ILE A CA 1
ATOM 658 C C . ILE A 1 82 ? -5.208 -0.445 -3.548 1.00 94.12 82 ILE A C 1
ATOM 660 O O . ILE A 1 82 ? -5.906 -0.210 -2.563 1.00 94.12 82 ILE A O 1
ATOM 664 N N . GLY A 1 83 ? -3.932 -0.055 -3.627 1.00 93.06 83 GLY A N 1
ATOM 665 C CA . GLY A 1 83 ? -3.271 0.716 -2.574 1.00 93.06 83 GLY A CA 1
ATOM 666 C C . GLY A 1 83 ? -3.983 2.041 -2.283 1.00 93.06 83 GLY A C 1
ATOM 667 O O . GLY A 1 83 ? -4.203 2.371 -1.121 1.00 93.06 83 GLY A O 1
ATOM 668 N N . LEU A 1 84 ? -4.401 2.778 -3.320 1.00 94.19 84 LEU A N 1
ATOM 669 C CA . LEU A 1 84 ? -5.189 4.008 -3.164 1.00 94.19 84 LEU A CA 1
ATOM 670 C C . LEU A 1 84 ? -6.550 3.748 -2.511 1.00 94.19 84 LEU A C 1
ATOM 672 O O . LEU A 1 84 ? -6.985 4.537 -1.677 1.00 94.19 84 LEU A O 1
ATOM 676 N N . VAL A 1 85 ? -7.215 2.644 -2.866 1.00 94.62 85 VAL A N 1
ATOM 677 C CA . VAL A 1 85 ? -8.473 2.231 -2.225 1.00 94.62 85 VAL A CA 1
ATOM 678 C C . VAL A 1 85 ? -8.258 1.954 -0.737 1.00 94.62 85 VAL A C 1
ATOM 680 O O . VAL A 1 85 ? -9.045 2.434 0.077 1.00 94.62 85 VAL A O 1
ATOM 683 N N . LEU A 1 86 ? -7.200 1.223 -0.364 1.00 93.62 86 LEU A N 1
ATOM 684 C CA . LEU A 1 86 ? -6.870 0.981 1.045 1.00 93.62 86 LEU A CA 1
ATOM 685 C C . LEU A 1 86 ? -6.632 2.290 1.799 1.00 93.62 86 LEU A C 1
ATOM 687 O O . LEU A 1 86 ? -7.218 2.484 2.862 1.00 93.62 86 LEU A O 1
ATOM 691 N N . GLU A 1 87 ? -5.827 3.198 1.248 1.00 94.25 87 GLU A N 1
ATOM 692 C CA . GLU A 1 87 ? -5.529 4.480 1.895 1.00 94.25 87 GLU A CA 1
ATOM 693 C C . GLU A 1 87 ? -6.783 5.348 2.041 1.00 94.25 87 GLU A C 1
ATOM 695 O O . GLU A 1 87 ? -7.026 5.930 3.095 1.00 94.25 87 GLU A O 1
ATOM 700 N N . LEU A 1 88 ? -7.639 5.379 1.016 1.00 93.44 88 LEU A N 1
ATOM 701 C CA . LEU A 1 88 ? -8.915 6.087 1.070 1.00 93.44 88 LEU A CA 1
ATOM 702 C C . LEU A 1 88 ? -9.824 5.528 2.174 1.00 93.44 88 LEU A C 1
ATOM 704 O O . LEU A 1 88 ? -10.437 6.297 2.916 1.00 93.44 88 LEU A O 1
ATOM 708 N N . LEU A 1 89 ? -9.905 4.203 2.312 1.00 91.69 89 LEU A N 1
ATOM 709 C CA . LEU A 1 89 ? -10.674 3.568 3.383 1.00 91.69 89 LEU A CA 1
ATOM 710 C C . LEU A 1 89 ? -10.081 3.875 4.765 1.00 91.69 89 LEU A C 1
ATOM 712 O O . LEU A 1 89 ? -10.837 4.166 5.691 1.00 91.69 89 LEU A O 1
ATOM 716 N N . ILE A 1 90 ? -8.753 3.881 4.903 1.00 90.31 90 ILE A N 1
ATOM 717 C CA . ILE A 1 90 ? -8.070 4.279 6.143 1.00 90.31 90 ILE A CA 1
ATOM 718 C C . ILE A 1 90 ? -8.394 5.736 6.490 1.00 90.31 90 ILE A C 1
ATOM 720 O O . ILE A 1 90 ? -8.765 6.013 7.631 1.00 90.31 90 ILE A O 1
ATOM 724 N N . CYS A 1 91 ? -8.347 6.654 5.521 1.00 90.19 91 CYS A N 1
ATOM 725 C CA . CYS A 1 91 ? -8.784 8.041 5.699 1.00 90.19 91 CYS A CA 1
ATOM 726 C C . CYS A 1 91 ? -10.221 8.118 6.223 1.00 90.19 91 CYS A C 1
ATOM 728 O O . CYS A 1 91 ? -10.475 8.807 7.208 1.00 90.19 91 CYS A O 1
ATOM 730 N N . ILE A 1 92 ? -11.157 7.394 5.599 1.00 89.00 92 ILE A N 1
ATOM 731 C CA . ILE A 1 92 ? -12.567 7.387 6.015 1.00 89.00 92 ILE A CA 1
ATOM 732 C C . ILE A 1 92 ? -12.698 6.901 7.461 1.00 89.00 92 ILE A C 1
ATOM 734 O O . ILE A 1 92 ? -13.400 7.537 8.242 1.00 89.00 92 ILE A O 1
ATOM 738 N N . ILE A 1 93 ? -11.995 5.830 7.842 1.00 85.81 93 ILE A N 1
ATOM 739 C CA . ILE A 1 93 ? -12.013 5.310 9.216 1.00 85.81 93 ILE A CA 1
ATOM 740 C C . ILE A 1 93 ? -11.484 6.356 10.193 1.00 85.81 93 ILE A C 1
ATOM 742 O O . ILE A 1 93 ? -12.168 6.684 11.159 1.00 85.81 93 ILE A O 1
ATOM 746 N N . LEU A 1 94 ? -10.301 6.918 9.939 1.00 85.50 94 LEU A N 1
ATOM 747 C CA . LEU A 1 94 ? -9.673 7.882 10.845 1.00 85.50 94 LEU A CA 1
ATOM 748 C C . LEU A 1 94 ? -10.513 9.149 11.006 1.00 85.50 94 LEU A C 1
ATOM 750 O O . LEU A 1 94 ? -10.689 9.632 12.123 1.00 85.50 94 LEU A O 1
ATOM 754 N N . ILE A 1 95 ? -11.072 9.657 9.908 1.00 85.62 95 ILE A N 1
ATOM 755 C CA . ILE A 1 95 ? -11.947 10.826 9.937 1.00 85.62 95 ILE A CA 1
ATOM 756 C C . ILE A 1 95 ? -13.253 10.485 10.664 1.00 85.62 95 ILE A C 1
ATOM 758 O O . ILE A 1 95 ? -13.694 11.266 11.501 1.00 85.62 95 ILE A O 1
ATOM 762 N N . SER A 1 96 ? -13.843 9.308 10.426 1.00 83.31 96 SER A N 1
ATOM 763 C CA . SER A 1 96 ? -15.095 8.895 11.080 1.00 83.31 96 SER A CA 1
ATOM 764 C C . SER A 1 96 ? -14.998 8.804 12.604 1.00 83.31 96 SER A C 1
ATOM 766 O O . SER A 1 96 ? -16.011 8.945 13.274 1.00 83.31 96 SER A O 1
ATOM 768 N N . VAL A 1 97 ? -13.802 8.617 13.168 1.00 77.31 97 VAL A N 1
ATOM 769 C CA . VAL A 1 97 ? -13.619 8.624 14.629 1.00 77.31 97 VAL A CA 1
ATOM 770 C C . VAL A 1 97 ? -13.738 10.035 15.215 1.00 77.31 97 VAL A C 1
ATOM 772 O O . VAL A 1 97 ? -14.151 10.183 16.359 1.00 77.31 97 VAL A O 1
ATOM 775 N N . ILE A 1 98 ? -13.374 11.068 14.452 1.00 77.25 98 ILE A N 1
ATOM 776 C CA . ILE A 1 98 ? -13.326 12.463 14.925 1.00 77.25 98 ILE A CA 1
ATOM 777 C C . ILE A 1 98 ? -14.637 13.198 14.632 1.00 77.25 98 ILE A C 1
ATOM 779 O O . ILE A 1 98 ? -15.019 14.123 15.345 1.00 77.25 98 ILE A O 1
ATOM 783 N N . LEU A 1 99 ? -15.287 12.844 13.529 1.00 78.38 99 LEU A N 1
ATOM 784 C CA . LEU A 1 99 ? -16.336 13.651 12.928 1.00 78.38 99 LEU A CA 1
ATOM 785 C C . LEU A 1 99 ? -17.708 13.370 13.567 1.00 78.38 99 LEU A C 1
ATOM 787 O O . LEU A 1 99 ? -18.043 12.228 13.858 1.00 78.38 99 LEU A O 1
ATOM 791 N N . GLU A 1 100 ? -18.509 14.418 13.770 1.00 74.25 100 GLU A N 1
ATOM 792 C CA . GLU A 1 100 ? -19.869 14.318 14.319 1.00 74.25 100 GLU A CA 1
ATOM 793 C C . GLU A 1 100 ? -20.791 13.463 13.434 1.00 74.25 100 GLU A C 1
ATOM 795 O O . GLU A 1 100 ? -20.690 13.488 12.200 1.00 74.25 100 GLU A O 1
ATOM 800 N N . LYS A 1 101 ? -21.761 12.782 14.068 1.00 71.69 101 LYS A N 1
ATOM 801 C CA . LYS A 1 101 ? -22.703 11.859 13.409 1.00 71.69 101 LYS A CA 1
ATOM 802 C C . LYS A 1 101 ? -23.357 12.430 12.151 1.00 71.69 101 LYS A C 1
ATOM 804 O O . LYS A 1 101 ? -23.464 11.735 11.143 1.00 71.69 101 LYS A O 1
ATOM 809 N N . GLU A 1 102 ? -23.766 13.695 12.203 1.00 68.62 102 GLU A N 1
ATOM 810 C CA . GLU A 1 102 ? -24.512 14.374 11.134 1.00 68.62 102 GLU A CA 1
ATOM 811 C C . GLU A 1 102 ? -23.719 14.516 9.829 1.00 68.62 102 GLU A C 1
ATOM 813 O O . GLU A 1 102 ? -24.287 14.572 8.741 1.00 68.62 102 GLU A O 1
ATOM 818 N N . LYS A 1 103 ? -22.390 14.535 9.912 1.00 80.38 103 LYS A N 1
ATOM 819 C CA . LYS A 1 103 ? -21.508 14.739 8.760 1.00 80.38 103 LYS A CA 1
ATOM 820 C C . LYS A 1 103 ? -20.910 13.426 8.233 1.00 80.38 103 LYS A C 1
ATOM 822 O O . LYS A 1 103 ? -20.214 13.440 7.215 1.00 80.38 103 LYS A O 1
ATOM 827 N N . HIS A 1 104 ? -21.199 12.277 8.858 1.00 79.94 104 HIS A N 1
ATOM 828 C CA . HIS A 1 104 ? -20.760 10.973 8.345 1.00 79.94 104 HIS A CA 1
ATOM 829 C C . HIS A 1 104 ? -21.311 10.679 6.950 1.00 79.94 104 HIS A C 1
ATOM 831 O O . HIS A 1 104 ? -20.594 10.126 6.121 1.00 79.94 104 HIS A O 1
ATOM 837 N N . GLU A 1 105 ? -22.556 11.065 6.661 1.00 84.75 105 GLU A N 1
ATOM 838 C CA . GLU A 1 105 ? -23.156 10.818 5.346 1.00 84.75 105 GLU A CA 1
ATOM 839 C C . GLU A 1 105 ? -22.372 11.521 4.228 1.00 84.75 105 GLU A C 1
ATOM 841 O O . GLU A 1 105 ? -22.070 10.919 3.196 1.00 84.75 105 GLU A O 1
ATOM 846 N N . GLN A 1 106 ? -21.954 12.767 4.466 1.00 86.81 106 GLN A N 1
ATOM 847 C CA . GLN A 1 106 ? -21.125 13.525 3.529 1.00 86.81 106 GLN A CA 1
ATOM 848 C C . GLN A 1 106 ? -19.755 12.865 3.327 1.00 86.81 106 GLN A C 1
ATOM 850 O O . GLN A 1 106 ? -19.298 12.747 2.190 1.00 86.81 106 GLN A O 1
ATOM 855 N N . LEU A 1 107 ? -19.131 12.374 4.404 1.00 87.25 107 LEU A N 1
ATOM 856 C CA . LEU A 1 107 ? -17.855 11.657 4.341 1.00 87.25 107 LEU A CA 1
ATOM 857 C C . LEU A 1 107 ? -17.963 10.362 3.524 1.00 87.25 107 LEU A C 1
ATOM 859 O O . LEU A 1 107 ? -17.135 10.116 2.647 1.00 87.25 107 LEU A O 1
ATOM 863 N N . PHE A 1 108 ? -18.988 9.542 3.771 1.00 87.19 108 PHE A N 1
ATOM 864 C CA . PHE A 1 108 ? -19.195 8.304 3.018 1.00 87.19 108 PHE A CA 1
ATOM 865 C C . PHE A 1 108 ? -19.524 8.577 1.548 1.00 87.19 108 PHE A C 1
ATOM 867 O O . PHE A 1 108 ? -19.043 7.852 0.676 1.00 87.19 108 PHE A O 1
ATOM 874 N N . ASN A 1 109 ? -20.284 9.634 1.248 1.00 88.81 109 ASN A N 1
ATOM 875 C CA . ASN A 1 109 ? -20.541 10.049 -0.130 1.00 88.81 109 ASN A CA 1
ATOM 876 C C . ASN A 1 109 ? -19.258 10.524 -0.830 1.00 88.81 109 ASN A C 1
ATOM 878 O O . ASN A 1 109 ? -18.988 10.085 -1.947 1.00 88.81 109 ASN A O 1
ATOM 882 N N . ALA A 1 110 ? -18.419 11.324 -0.166 1.00 88.81 110 ALA A N 1
ATOM 883 C CA . ALA A 1 110 ? -17.107 11.709 -0.690 1.00 88.81 110 ALA A CA 1
ATOM 884 C C . ALA A 1 110 ? -16.207 10.483 -0.931 1.00 88.81 110 ALA A C 1
ATOM 886 O O . ALA A 1 110 ? -15.580 10.369 -1.984 1.00 88.81 110 ALA A O 1
ATOM 887 N N . GLY A 1 111 ? -16.209 9.522 -0.003 1.00 89.44 111 GLY A N 1
ATOM 888 C CA . GLY A 1 111 ? -15.508 8.247 -0.146 1.00 89.44 111 GLY A CA 1
ATOM 889 C C . GLY A 1 111 ? -15.978 7.433 -1.353 1.00 89.44 111 GLY A C 1
ATOM 890 O O . GLY A 1 111 ? -15.156 6.941 -2.122 1.00 89.44 111 GLY A O 1
ATOM 891 N N . ARG A 1 112 ? -17.295 7.336 -1.579 1.00 90.62 112 ARG A N 1
ATOM 892 C CA . ARG A 1 112 ? -17.871 6.669 -2.761 1.00 90.62 112 ARG A CA 1
ATOM 893 C C . ARG A 1 112 ? -17.438 7.340 -4.060 1.00 90.62 112 ARG A C 1
ATOM 895 O O . ARG A 1 112 ? -17.033 6.642 -4.984 1.00 90.62 112 ARG A O 1
ATOM 902 N N . ILE A 1 113 ? -17.473 8.672 -4.115 1.00 92.31 113 ILE A N 1
ATOM 903 C CA . ILE A 1 113 ? -16.988 9.431 -5.275 1.00 92.31 113 ILE A CA 1
ATOM 904 C C . ILE A 1 113 ? -15.501 9.133 -5.508 1.00 92.31 113 ILE A C 1
ATOM 906 O O . ILE A 1 113 ? -15.111 8.842 -6.636 1.00 92.31 113 ILE A O 1
ATOM 910 N N . GLY A 1 114 ? -14.685 9.123 -4.449 1.00 90.12 114 GLY A N 1
ATOM 911 C CA . GLY A 1 114 ? -13.271 8.752 -4.523 1.00 90.12 114 GLY A CA 1
ATOM 912 C C . GLY A 1 114 ? -13.047 7.347 -5.090 1.00 90.12 114 GLY A C 1
ATOM 913 O O . GLY A 1 114 ? -12.251 7.180 -6.012 1.00 90.12 114 GLY A O 1
ATOM 914 N N . LEU A 1 115 ? -13.798 6.346 -4.617 1.00 92.56 115 LEU A N 1
ATOM 915 C CA . LEU A 1 115 ? -13.746 4.978 -5.150 1.00 92.56 115 LEU A CA 1
ATOM 916 C C . LEU A 1 115 ? -14.137 4.921 -6.633 1.00 92.56 115 LEU A C 1
ATOM 918 O O . LEU A 1 115 ? -13.466 4.248 -7.415 1.00 92.56 115 LEU A O 1
ATOM 922 N N . CYS A 1 116 ? -15.182 5.650 -7.037 1.00 93.31 116 CYS A N 1
ATOM 923 C CA . CYS A 1 116 ? -15.582 5.748 -8.440 1.00 93.31 116 CYS A CA 1
ATOM 924 C C . CYS A 1 116 ? -14.485 6.379 -9.309 1.00 93.31 116 CYS A C 1
ATOM 926 O O . CYS A 1 116 ? -14.222 5.878 -10.400 1.00 93.31 116 CYS A O 1
ATOM 928 N N . LEU A 1 117 ? -13.819 7.434 -8.829 1.00 91.88 117 LEU A N 1
ATOM 929 C CA . LEU A 1 117 ? -12.720 8.087 -9.548 1.00 91.88 117 LEU A CA 1
ATOM 930 C C . LEU A 1 117 ? -11.502 7.167 -9.694 1.00 91.88 117 LEU A C 1
ATOM 932 O O . LEU A 1 117 ? -10.942 7.083 -10.785 1.00 91.88 117 LEU A O 1
ATOM 936 N N . ILE A 1 118 ? -11.126 6.436 -8.637 1.00 92.56 118 ILE A N 1
ATOM 937 C CA . ILE A 1 118 ? -10.035 5.450 -8.701 1.00 92.56 118 ILE A CA 1
ATOM 938 C C . ILE A 1 118 ? -10.389 4.332 -9.690 1.00 92.56 118 ILE A C 1
ATOM 940 O O . ILE A 1 118 ? -9.566 3.974 -10.530 1.00 92.56 118 ILE A O 1
ATOM 944 N N . GLY A 1 119 ? -11.621 3.816 -9.642 1.00 90.94 119 GLY A N 1
ATOM 945 C CA . GLY A 1 119 ? -12.094 2.787 -10.572 1.00 90.94 119 GLY A CA 1
ATOM 946 C C . GLY A 1 119 ? -12.113 3.261 -12.027 1.00 90.94 119 GLY A C 1
ATOM 947 O O . GLY A 1 119 ? -11.667 2.537 -12.917 1.00 90.94 119 GLY A O 1
ATOM 948 N N . PHE A 1 120 ? -12.564 4.493 -12.275 1.00 90.94 120 PHE A N 1
ATOM 949 C CA . PHE A 1 120 ? -12.533 5.101 -13.605 1.00 90.94 120 PHE A CA 1
ATOM 950 C C . PHE A 1 120 ? -11.099 5.275 -14.113 1.00 90.94 120 PHE A C 1
ATOM 952 O O . PHE A 1 120 ? -10.806 4.926 -15.254 1.00 90.94 120 PHE A O 1
ATOM 959 N N . PHE A 1 121 ? -10.192 5.758 -13.261 1.00 89.00 121 PHE A N 1
ATOM 960 C CA . PHE A 1 121 ? -8.783 5.911 -13.611 1.00 89.00 121 PHE A CA 1
ATOM 961 C C . PHE A 1 121 ? -8.129 4.562 -13.931 1.00 89.00 121 PHE A C 1
ATOM 963 O O . PHE A 1 121 ? -7.437 4.441 -14.941 1.00 89.00 121 PHE A O 1
ATOM 970 N N . TRP A 1 122 ? -8.397 3.532 -13.123 1.00 91.31 122 TRP A N 1
ATOM 971 C CA . TRP A 1 122 ? -7.921 2.170 -13.367 1.00 91.31 122 TRP A CA 1
ATOM 972 C C . TRP A 1 122 ? -8.416 1.622 -14.713 1.00 91.31 122 TRP A C 1
ATOM 974 O O . TRP A 1 122 ? -7.612 1.108 -15.489 1.00 91.31 122 TRP A O 1
ATOM 984 N N . LEU A 1 123 ? -9.707 1.788 -15.030 1.00 89.50 123 LEU A N 1
ATOM 985 C CA . LEU A 1 123 ? -10.276 1.374 -16.319 1.00 89.50 123 LEU A CA 1
ATOM 986 C C . LEU A 1 123 ? -9.651 2.131 -17.494 1.00 89.50 123 LEU A C 1
ATOM 988 O O . LEU A 1 123 ? -9.250 1.512 -18.479 1.00 89.50 123 LEU A O 1
ATOM 992 N N . TYR A 1 124 ? -9.547 3.458 -17.387 1.00 88.44 124 TYR A N 1
ATOM 993 C CA . TYR A 1 124 ? -8.976 4.310 -18.429 1.00 88.44 124 TYR A CA 1
ATOM 994 C C . TYR A 1 124 ? -7.528 3.917 -18.748 1.00 88.44 124 TYR A C 1
ATOM 996 O O . TYR A 1 124 ? -7.180 3.700 -19.909 1.00 88.44 124 TYR A O 1
ATOM 1004 N N . GLN A 1 125 ? -6.695 3.756 -17.717 1.00 83.94 125 GLN A N 1
ATOM 1005 C CA . GLN A 1 125 ? -5.306 3.331 -17.889 1.00 83.94 125 GLN A CA 1
ATOM 1006 C C . GLN A 1 125 ? -5.203 1.885 -18.384 1.00 83.94 125 GLN A C 1
ATOM 1008 O O . GLN A 1 125 ? -4.366 1.578 -19.231 1.00 83.94 125 GLN A O 1
ATOM 1013 N N . GLY A 1 126 ? -6.074 0.999 -17.896 1.00 79.88 126 GLY A N 1
ATOM 1014 C CA . GLY A 1 126 ? -6.110 -0.398 -18.313 1.00 79.88 126 GLY A CA 1
ATOM 1015 C C . GLY A 1 126 ? -6.429 -0.575 -19.797 1.00 79.88 126 GLY A C 1
ATOM 1016 O O . GLY A 1 126 ? -5.818 -1.422 -20.444 1.00 79.88 126 GLY A O 1
ATOM 1017 N N . ILE A 1 127 ? -7.331 0.243 -20.353 1.00 82.75 127 ILE A N 1
ATOM 1018 C CA . ILE A 1 127 ? -7.660 0.233 -21.787 1.00 82.75 127 ILE A CA 1
ATOM 1019 C C . ILE A 1 127 ? -6.497 0.791 -22.615 1.00 82.75 127 ILE A C 1
ATOM 1021 O O . ILE A 1 127 ? -6.084 0.159 -23.587 1.00 82.75 127 ILE A O 1
ATOM 1025 N N . ASN A 1 128 ? -5.945 1.943 -22.222 1.00 78.25 128 ASN A N 1
ATOM 1026 C CA . ASN A 1 128 ? -4.912 2.624 -23.007 1.00 78.25 128 ASN A CA 1
ATOM 1027 C C . ASN A 1 128 ? -3.580 1.863 -23.043 1.00 78.25 128 ASN A C 1
ATOM 1029 O O . ASN A 1 128 ? -2.909 1.862 -24.070 1.00 78.25 128 ASN A O 1
ATOM 1033 N N . HIS A 1 129 ? -3.223 1.165 -21.962 1.00 71.12 129 HIS A N 1
ATOM 1034 C CA . HIS A 1 129 ? -1.967 0.414 -21.868 1.00 71.12 129 HIS A CA 1
ATOM 1035 C C . HIS A 1 129 ? -2.131 -1.100 -22.083 1.00 71.12 129 HIS A C 1
ATOM 1037 O O . HIS A 1 129 ? -1.189 -1.856 -21.850 1.00 71.12 129 HIS A O 1
ATOM 1043 N N . TYR A 1 130 ? -3.290 -1.574 -22.563 1.00 63.41 130 TYR A N 1
ATOM 1044 C CA . TYR A 1 130 ? -3.521 -3.005 -22.818 1.00 63.41 130 TYR A CA 1
ATOM 1045 C C . TYR A 1 130 ? -2.525 -3.607 -23.827 1.00 63.41 130 TYR A C 1
ATOM 1047 O O . TYR A 1 130 ? -2.148 -4.773 -23.716 1.00 63.41 130 TYR A O 1
ATOM 1055 N N . GLN A 1 131 ? -2.073 -2.813 -24.805 1.00 57.03 131 GLN A N 1
ATOM 1056 C CA . GLN A 1 131 ? -1.128 -3.264 -25.835 1.00 57.03 131 GLN A CA 1
ATOM 1057 C C . GLN A 1 131 ? 0.325 -3.325 -25.336 1.00 57.03 131 GLN A C 1
ATOM 1059 O O . GLN A 1 131 ? 1.159 -4.025 -25.917 1.00 57.03 131 GLN A O 1
ATOM 1064 N N . GLU A 1 132 ? 0.642 -2.645 -24.235 1.00 60.31 132 GLU A N 1
ATOM 1065 C CA . GLU A 1 132 ? 1.999 -2.543 -23.712 1.00 60.31 132 GLU A CA 1
ATOM 1066 C C . GLU A 1 132 ? 2.257 -3.640 -22.680 1.00 60.31 132 GLU A C 1
ATOM 1068 O O . GLU A 1 132 ? 2.008 -3.520 -21.481 1.00 60.31 132 GLU A O 1
ATOM 1073 N N . SER A 1 133 ? 2.787 -4.762 -23.162 1.00 55.47 133 SER A N 1
ATOM 1074 C CA . SER A 1 133 ? 3.113 -5.904 -22.297 1.00 55.47 133 SER A CA 1
ATOM 1075 C C . SER A 1 133 ? 4.309 -5.670 -21.358 1.00 55.47 133 SER A C 1
ATOM 1077 O O . SER A 1 133 ? 4.538 -6.488 -20.467 1.00 55.47 133 SER A O 1
ATOM 1079 N N . VAL A 1 134 ? 5.059 -4.575 -21.530 1.00 63.59 134 VAL A N 1
ATOM 1080 C CA . VAL A 1 134 ? 6.325 -4.299 -20.833 1.00 63.59 134 VAL A CA 1
ATOM 1081 C C . VAL A 1 134 ? 6.191 -3.060 -19.950 1.00 63.59 134 VAL A C 1
ATOM 1083 O O . VAL A 1 134 ? 5.665 -2.046 -20.398 1.00 63.59 134 VAL A O 1
ATOM 1086 N N . TYR A 1 135 ? 6.692 -3.146 -18.712 1.00 67.62 135 TYR A N 1
ATOM 1087 C CA . TYR A 1 135 ? 6.739 -2.022 -17.776 1.00 67.62 135 TYR A CA 1
ATOM 1088 C C . TYR A 1 135 ? 7.406 -0.792 -18.393 1.00 67.62 135 TYR A C 1
ATOM 1090 O O . TYR A 1 135 ? 8.571 -0.860 -18.796 1.00 67.62 135 TYR A O 1
ATOM 1098 N N . GLN A 1 136 ? 6.703 0.339 -18.390 1.00 67.44 136 GLN A N 1
ATOM 1099 C CA . GLN A 1 136 ? 7.285 1.620 -18.769 1.00 67.44 136 GLN A CA 1
ATOM 1100 C C . GLN A 1 136 ? 7.731 2.388 -17.526 1.00 67.44 136 GLN A C 1
ATOM 1102 O O . GLN A 1 136 ? 6.939 2.797 -16.680 1.00 67.44 136 GLN A O 1
ATOM 1107 N N . CYS A 1 137 ? 9.046 2.565 -17.415 1.00 73.75 137 CYS A N 1
ATOM 1108 C CA . CYS A 1 137 ? 9.678 3.196 -16.260 1.00 73.75 137 CYS A CA 1
ATOM 1109 C C . CYS A 1 137 ? 9.330 4.689 -16.126 1.00 73.75 137 CYS A C 1
ATOM 1111 O O . CYS A 1 137 ? 9.176 5.183 -15.011 1.00 73.75 137 CYS A O 1
ATOM 1113 N N . LYS A 1 138 ? 9.163 5.396 -17.250 1.00 77.50 138 LYS A N 1
ATOM 1114 C CA . LYS A 1 138 ? 8.878 6.835 -17.294 1.00 77.50 138 LYS A CA 1
ATOM 1115 C C . LYS A 1 138 ? 7.416 7.088 -17.663 1.00 77.50 138 LYS A C 1
ATOM 1117 O O . LYS A 1 138 ? 7.115 7.497 -18.778 1.00 77.50 138 LYS A O 1
ATOM 1122 N N . GLU A 1 139 ? 6.524 6.849 -16.710 1.00 80.19 139 GLU A N 1
ATOM 1123 C CA . GLU A 1 139 ? 5.078 7.004 -16.893 1.00 80.19 139 GLU A CA 1
ATOM 1124 C C . GLU A 1 139 ? 4.505 8.101 -15.997 1.00 80.19 139 GLU A C 1
ATOM 1126 O O . GLU A 1 139 ? 4.610 8.048 -14.769 1.00 80.19 139 GLU A O 1
ATOM 1131 N N . ILE A 1 140 ? 3.854 9.093 -16.608 1.00 84.44 140 ILE A N 1
ATOM 1132 C CA . ILE A 1 140 ? 3.247 10.208 -15.866 1.00 84.44 140 ILE A CA 1
ATOM 1133 C C . ILE A 1 140 ? 2.042 9.749 -15.036 1.00 84.44 140 ILE A C 1
ATOM 1135 O O . ILE A 1 140 ? 1.781 10.280 -13.958 1.00 84.44 140 ILE A O 1
ATOM 1139 N N . SER A 1 141 ? 1.338 8.717 -15.506 1.00 84.19 141 SER A N 1
ATOM 1140 C CA . SER A 1 141 ? 0.220 8.084 -14.804 1.00 84.19 141 SER A CA 1
ATOM 1141 C C . SER A 1 141 ? 0.654 7.510 -13.452 1.00 84.19 141 SER A C 1
ATOM 1143 O O . SER A 1 141 ? -0.037 7.683 -12.446 1.00 84.19 141 SER A O 1
ATOM 1145 N N . ASN A 1 142 ? 1.837 6.894 -13.412 1.00 84.94 142 ASN A N 1
ATOM 1146 C CA . ASN A 1 142 ? 2.442 6.353 -12.203 1.00 84.94 142 ASN A CA 1
ATOM 1147 C C . ASN A 1 142 ? 2.769 7.462 -11.197 1.00 84.94 142 ASN A C 1
ATOM 1149 O O . ASN A 1 142 ? 2.372 7.346 -10.035 1.00 84.94 142 ASN A O 1
ATOM 1153 N N . LEU A 1 143 ? 3.402 8.546 -11.654 1.00 89.19 143 LEU A N 1
ATOM 1154 C CA . LEU A 1 143 ? 3.707 9.717 -10.828 1.00 89.19 143 LEU A CA 1
ATOM 1155 C C . LEU A 1 143 ? 2.439 10.368 -10.254 1.00 89.19 143 LEU A C 1
ATOM 1157 O O . LEU A 1 143 ? 2.395 10.740 -9.084 1.00 89.19 143 LEU A O 1
ATOM 1161 N N . PHE A 1 144 ? 1.382 10.481 -11.060 1.00 90.31 144 PHE A N 1
ATOM 1162 C CA . PHE A 1 144 ? 0.117 11.055 -10.610 1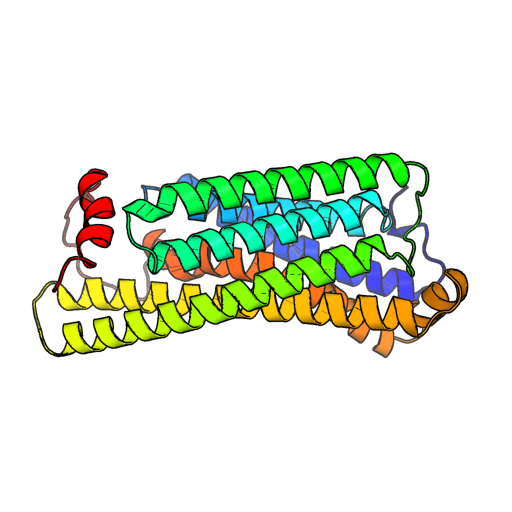.00 90.31 144 PHE A CA 1
ATOM 1163 C C . PHE A 1 144 ? -0.570 10.183 -9.547 1.00 90.31 144 PHE A C 1
ATOM 1165 O O . PHE A 1 144 ? -1.058 10.703 -8.544 1.00 90.31 144 PHE A O 1
ATOM 1172 N N . MET A 1 145 ? -0.557 8.853 -9.710 1.00 90.19 145 MET A N 1
ATOM 1173 C CA . MET A 1 145 ? -1.091 7.930 -8.701 1.00 90.19 145 MET A CA 1
ATOM 1174 C C . MET A 1 145 ? -0.327 8.000 -7.377 1.00 90.19 145 MET A C 1
ATOM 1176 O O . MET A 1 145 ? -0.955 8.033 -6.320 1.00 90.19 145 MET A O 1
ATOM 1180 N N . SER A 1 146 ? 1.010 8.024 -7.409 1.00 92.25 146 SER A N 1
ATOM 1181 C CA . SER A 1 146 ? 1.802 8.126 -6.178 1.00 92.25 146 SER A CA 1
ATOM 1182 C C . SER A 1 146 ? 1.641 9.484 -5.502 1.00 92.25 146 SER A C 1
ATOM 1184 O O . SER A 1 146 ? 1.586 9.539 -4.276 1.00 92.25 146 SER A O 1
ATOM 1186 N N . PHE A 1 147 ? 1.459 10.558 -6.273 1.00 94.50 147 PHE A N 1
ATOM 1187 C CA . PHE A 1 147 ? 1.129 11.878 -5.742 1.00 94.50 147 PHE A CA 1
ATOM 1188 C C . PHE A 1 147 ? -0.234 11.911 -5.033 1.00 94.50 147 PHE A C 1
ATOM 1190 O O . PHE A 1 147 ? -0.316 12.376 -3.897 1.00 94.50 147 PHE A O 1
ATOM 1197 N N . ILE A 1 148 ? -1.298 11.388 -5.659 1.00 94.06 148 ILE A N 1
ATOM 1198 C CA . ILE A 1 148 ? -2.626 11.300 -5.021 1.00 94.06 148 ILE A CA 1
ATOM 1199 C C . ILE A 1 148 ? -2.548 10.462 -3.745 1.00 94.06 148 ILE A C 1
ATOM 1201 O O . ILE A 1 148 ? -3.084 10.864 -2.714 1.00 94.06 148 ILE A O 1
ATOM 1205 N N . GLY A 1 149 ? -1.860 9.320 -3.804 1.00 94.00 149 GLY A N 1
ATOM 1206 C CA . GLY A 1 149 ? -1.676 8.454 -2.644 1.00 94.00 149 GLY A CA 1
ATOM 1207 C C . GLY A 1 149 ? -0.954 9.164 -1.509 1.00 94.00 149 GLY A C 1
ATOM 1208 O O . GLY A 1 149 ? -1.421 9.125 -0.379 1.00 94.00 149 GLY A O 1
ATOM 1209 N N . LEU A 1 150 ? 0.111 9.909 -1.811 1.00 95.69 150 LEU A N 1
ATOM 1210 C CA . LEU A 1 150 ? 0.820 10.713 -0.819 1.00 95.69 150 LEU A CA 1
ATOM 1211 C C . LEU A 1 150 ? -0.084 11.785 -0.193 1.00 95.69 150 LEU A C 1
ATOM 1213 O O . LEU A 1 150 ? -0.040 11.981 1.018 1.00 95.69 150 LEU A O 1
ATOM 1217 N N . MET A 1 151 ? -0.925 12.452 -0.987 1.00 95.69 151 MET A N 1
ATOM 1218 C CA . MET A 1 151 ? -1.876 13.439 -0.466 1.00 95.69 151 MET A CA 1
ATOM 1219 C C . MET A 1 151 ? -2.912 12.803 0.464 1.00 95.69 151 MET A C 1
ATOM 1221 O O . MET A 1 151 ? -3.177 13.348 1.536 1.00 95.69 151 MET A O 1
ATOM 1225 N N . LEU A 1 152 ? -3.448 11.631 0.108 1.00 93.75 152 LEU A N 1
ATOM 1226 C CA . LEU A 1 152 ? -4.326 10.865 0.995 1.00 93.75 152 LEU A CA 1
ATOM 1227 C C . LEU A 1 152 ? -3.595 10.461 2.282 1.00 93.75 152 LEU A C 1
ATOM 1229 O O . LEU A 1 152 ? -4.130 10.688 3.363 1.00 93.75 152 LEU A O 1
ATOM 1233 N N . SER A 1 153 ? -2.353 9.983 2.193 1.00 94.31 153 SER A N 1
ATOM 1234 C CA . SER A 1 153 ? -1.543 9.633 3.364 1.00 94.31 153 SER A CA 1
ATOM 1235 C C . SER A 1 153 ? -1.270 10.819 4.285 1.00 94.31 153 SER A C 1
ATOM 1237 O O . SER A 1 153 ? -1.285 10.664 5.504 1.00 94.31 153 SER A O 1
ATOM 1239 N N . ILE A 1 154 ? -1.042 12.018 3.739 1.00 95.06 154 ILE A N 1
ATOM 1240 C CA . ILE A 1 154 ? -0.871 13.238 4.542 1.00 95.06 154 ILE A CA 1
ATOM 1241 C C . ILE A 1 154 ? -2.170 13.561 5.286 1.00 95.06 154 ILE A C 1
ATOM 1243 O O . ILE A 1 154 ? -2.138 13.860 6.481 1.00 95.06 154 ILE A O 1
ATOM 1247 N N . VAL A 1 155 ? -3.317 13.456 4.610 1.00 92.56 155 VAL A N 1
ATOM 1248 C CA . VAL A 1 155 ? -4.636 13.636 5.232 1.00 92.56 155 VAL A CA 1
ATOM 1249 C C . VAL A 1 155 ? -4.846 12.604 6.348 1.00 92.56 155 VAL A C 1
ATOM 1251 O O . VAL A 1 155 ? -5.131 12.991 7.485 1.00 92.56 155 VAL A O 1
ATOM 1254 N N . ALA A 1 156 ? -4.620 11.315 6.075 1.00 90.75 156 ALA A N 1
ATOM 1255 C CA . ALA A 1 156 ? -4.674 10.244 7.070 1.00 90.75 156 ALA A CA 1
ATOM 1256 C C . ALA A 1 156 ? -3.739 10.515 8.255 1.00 90.75 156 ALA A C 1
ATOM 1258 O O . ALA A 1 156 ? -4.107 10.288 9.406 1.00 90.75 156 ALA A O 1
ATOM 1259 N N . PHE A 1 157 ? -2.538 11.033 8.000 1.00 92.81 157 PHE A N 1
ATOM 1260 C CA . PHE A 1 157 ? -1.559 11.339 9.034 1.00 92.81 157 PHE A CA 1
ATOM 1261 C C . PHE A 1 157 ? -2.021 12.470 9.958 1.00 92.81 157 PHE A C 1
ATOM 1263 O O . PHE A 1 157 ? -1.946 12.325 11.182 1.00 92.81 157 PHE A O 1
ATOM 1270 N N . VAL A 1 158 ? -2.532 13.569 9.393 1.00 92.25 158 VAL A N 1
ATOM 1271 C CA . VAL A 1 158 ? -3.033 14.727 10.153 1.00 92.25 158 VAL A CA 1
ATOM 1272 C C . VAL A 1 158 ? -4.221 14.325 11.026 1.00 92.25 158 VAL A C 1
ATOM 1274 O O . VAL A 1 158 ? -4.185 14.522 12.244 1.00 92.25 158 VAL A O 1
ATOM 1277 N N . PHE A 1 159 ? -5.238 13.687 10.443 1.00 88.62 159 PHE A N 1
ATOM 1278 C CA . PHE A 1 159 ? -6.399 13.222 11.207 1.00 88.62 159 PHE A CA 1
ATOM 1279 C C . PHE A 1 159 ? -6.023 12.100 12.183 1.00 88.62 159 PHE A C 1
ATOM 1281 O O . PHE A 1 159 ? -6.450 12.099 13.333 1.00 88.62 159 PHE A O 1
ATOM 1288 N N . GLY A 1 160 ? -5.127 11.191 11.801 1.00 87.25 160 GLY A N 1
ATOM 1289 C CA . GLY A 1 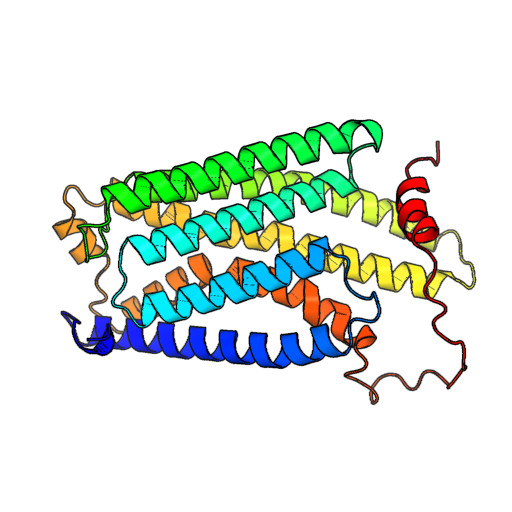160 ? -4.597 10.163 12.694 1.00 87.25 160 GLY A CA 1
ATOM 1290 C C . GLY A 1 160 ? -3.805 10.734 13.877 1.00 87.25 160 GLY A C 1
ATOM 1291 O O . GLY A 1 160 ? -3.718 10.099 14.929 1.00 87.25 160 GLY A O 1
ATOM 1292 N N . PHE A 1 161 ? -3.208 11.923 13.757 1.00 88.62 161 PHE A N 1
ATOM 1293 C CA . PHE A 1 161 ? -2.609 12.624 14.893 1.00 88.62 161 PHE A CA 1
ATOM 1294 C C . PHE A 1 161 ? -3.675 13.189 15.833 1.00 88.62 161 PHE A C 1
ATOM 1296 O O . PHE A 1 161 ? -3.604 12.938 17.036 1.00 88.62 161 PHE A O 1
ATOM 1303 N N . GLN A 1 162 ? -4.686 13.868 15.288 1.00 86.81 162 GLN A N 1
ATOM 1304 C CA . GLN A 1 162 ? -5.810 14.396 16.069 1.00 86.81 162 GLN A CA 1
ATOM 1305 C C . GLN A 1 162 ? -6.549 13.286 16.828 1.00 86.81 162 GLN A C 1
ATOM 1307 O O . GLN A 1 162 ? -6.786 13.412 18.027 1.00 86.81 162 GLN A O 1
ATOM 1312 N N . CYS A 1 163 ? -6.809 12.158 16.165 1.00 83.31 163 CYS A N 1
ATOM 1313 C CA . CYS A 1 163 ? -7.457 10.995 16.763 1.00 83.31 163 CYS A CA 1
ATOM 1314 C C . CYS A 1 163 ? -6.642 10.425 17.937 1.00 83.31 163 CYS A C 1
ATOM 1316 O O . CYS A 1 163 ? -7.179 10.175 19.014 1.00 83.31 163 CYS A O 1
ATOM 1318 N N . VAL A 1 164 ? -5.319 10.277 17.774 1.00 85.94 164 VAL A N 1
ATOM 1319 C CA . VAL A 1 164 ? -4.441 9.811 18.864 1.00 85.94 164 VAL A CA 1
ATOM 1320 C C . VAL A 1 164 ? -4.443 10.788 20.038 1.00 85.94 164 VAL A C 1
ATOM 1322 O O . VAL A 1 164 ? -4.444 10.338 21.181 1.00 85.94 164 VAL A O 1
ATOM 1325 N N . HIS A 1 165 ? -4.450 12.097 19.779 1.00 84.25 165 HIS A N 1
ATOM 1326 C CA . HIS A 1 165 ? -4.479 13.107 20.835 1.00 84.25 165 HIS A CA 1
ATOM 1327 C C . HIS A 1 165 ? -5.772 13.032 21.662 1.00 84.25 165 HIS A C 1
ATOM 1329 O O . HIS A 1 165 ? -5.702 12.945 22.886 1.00 84.25 165 HIS A O 1
ATOM 1335 N N . GLN A 1 166 ? -6.933 12.959 21.003 1.00 80.19 166 GLN A N 1
ATOM 1336 C CA . GLN A 1 166 ? -8.233 12.813 21.672 1.00 80.19 166 GLN A CA 1
ATOM 1337 C C . GLN A 1 166 ? -8.329 11.509 22.479 1.00 80.19 166 GLN A C 1
ATOM 1339 O O . GLN A 1 166 ? -8.758 11.513 23.632 1.00 80.19 166 GLN A O 1
ATOM 1344 N N . LEU A 1 167 ? -7.865 10.389 21.912 1.00 79.81 167 LEU A N 1
ATOM 1345 C CA . LEU A 1 167 ? -7.847 9.104 22.619 1.00 79.81 167 LEU A CA 1
ATOM 1346 C C . LEU A 1 167 ? -6.908 9.121 23.834 1.00 79.81 167 LEU A C 1
ATOM 1348 O O . LEU A 1 167 ? -7.179 8.436 24.818 1.00 79.81 167 LEU A O 1
ATOM 1352 N N . HIS A 1 168 ? -5.820 9.896 23.790 1.00 80.62 168 HIS A N 1
ATOM 1353 C CA . HIS A 1 168 ? -4.918 10.053 24.930 1.00 80.62 168 HIS A CA 1
ATOM 1354 C C . HIS A 1 168 ? -5.562 10.856 26.065 1.00 80.62 168 HIS A C 1
ATOM 1356 O O . HIS A 1 168 ? -5.478 10.445 27.218 1.00 80.62 168 HIS A O 1
ATOM 1362 N N . GLN A 1 169 ? -6.260 11.947 25.745 1.00 81.62 169 GLN A N 1
ATOM 1363 C CA . GLN A 1 169 ? -7.019 12.721 26.736 1.00 81.62 169 GLN A CA 1
ATOM 1364 C C . GLN A 1 169 ? -8.107 11.863 27.394 1.00 81.62 169 GLN A C 1
ATOM 1366 O O . GLN A 1 169 ? -8.274 11.873 28.611 1.00 81.62 169 GLN A O 1
ATOM 1371 N N . TYR A 1 170 ? -8.799 11.044 26.599 1.00 77.00 170 TYR A N 1
ATOM 1372 C CA . TYR A 1 170 ? -9.791 10.109 27.120 1.00 77.00 170 TYR A CA 1
ATOM 1373 C C . TYR A 1 170 ? -9.169 9.022 28.015 1.00 77.00 170 TYR A C 1
ATOM 1375 O O . TYR A 1 170 ? -9.745 8.647 29.037 1.00 77.00 170 TYR A O 1
ATOM 1383 N N . LYS A 1 171 ? -7.966 8.539 27.672 1.00 78.38 171 LYS A N 1
ATOM 1384 C CA . LYS A 1 171 ? -7.200 7.604 28.511 1.00 78.38 171 LYS A CA 1
ATOM 1385 C C . LYS A 1 171 ? -6.898 8.204 29.886 1.00 78.38 171 LYS A C 1
ATOM 1387 O O . LYS A 1 171 ? -7.063 7.512 30.887 1.00 78.38 171 LYS A O 1
ATOM 1392 N N . GLU A 1 172 ? -6.459 9.459 29.927 1.00 79.06 172 GLU A N 1
ATOM 1393 C CA . GLU A 1 172 ? -6.166 10.182 31.172 1.00 79.06 172 GLU A CA 1
ATOM 1394 C C . GLU A 1 172 ? -7.428 10.363 32.022 1.00 79.06 172 GLU A C 1
ATOM 1396 O O . GLU A 1 172 ? -7.428 10.000 33.195 1.00 79.06 172 GLU A O 1
ATOM 1401 N N . TYR A 1 173 ? -8.544 10.770 31.410 1.00 76.69 173 TYR A N 1
ATOM 1402 C CA . TYR A 1 173 ? -9.833 10.884 32.102 1.00 76.69 173 TYR A CA 1
ATOM 1403 C C . TYR A 1 173 ? -10.306 9.564 32.736 1.00 76.69 173 TYR A C 1
ATOM 1405 O O . TYR A 1 173 ? -10.846 9.545 33.845 1.00 76.69 173 TYR A O 1
ATOM 1413 N N . LEU A 1 174 ? -10.120 8.440 32.036 1.00 71.75 174 LEU A N 1
ATOM 1414 C CA . LEU A 1 174 ? -10.465 7.127 32.576 1.00 71.75 174 LEU A CA 1
ATOM 1415 C C . LEU A 1 174 ? -9.548 6.727 33.739 1.00 71.75 174 LEU A C 1
ATOM 1417 O O . LEU A 1 174 ? -10.027 6.115 34.691 1.00 71.75 174 LEU A O 1
ATOM 1421 N N . LEU A 1 175 ? -8.247 7.040 33.669 1.00 75.25 175 LEU A N 1
ATOM 1422 C CA . LEU A 1 175 ? -7.270 6.726 34.725 1.00 75.25 175 LEU A CA 1
ATOM 1423 C C . LEU A 1 175 ? -7.615 7.404 36.057 1.00 75.25 175 LEU A C 1
ATOM 1425 O O . LEU A 1 175 ? -7.384 6.814 37.117 1.00 75.25 175 LEU A O 1
ATOM 1429 N N . ASP A 1 176 ? -8.214 8.591 35.989 1.00 74.69 176 ASP A N 1
ATOM 1430 C CA . ASP A 1 176 ? -8.667 9.347 37.156 1.00 74.69 176 ASP A CA 1
ATOM 1431 C C . ASP A 1 176 ? -9.959 8.772 37.773 1.00 74.69 176 ASP A C 1
ATOM 1433 O O . ASP A 1 176 ? -10.160 8.856 38.986 1.00 74.69 176 ASP A O 1
ATOM 1437 N N . ASN A 1 177 ? -10.804 8.099 36.980 1.00 68.44 177 ASN A N 1
ATOM 1438 C CA . ASN A 1 177 ? -12.089 7.530 37.403 1.00 68.44 177 ASN A CA 1
ATOM 1439 C C . ASN A 1 177 ? -12.036 5.992 37.506 1.00 68.44 177 ASN A C 1
ATOM 1441 O O . ASN A 1 177 ? -12.581 5.260 36.676 1.00 68.44 177 ASN A O 1
ATOM 1445 N N . LYS A 1 178 ? -11.372 5.479 38.550 1.00 65.31 178 LYS A N 1
ATOM 1446 C CA . LYS A 1 178 ? -11.193 4.033 38.790 1.00 65.31 178 LYS A CA 1
ATOM 1447 C C . LYS A 1 178 ? -12.519 3.319 39.111 1.00 65.31 178 LYS A C 1
ATOM 1449 O O . LYS A 1 178 ? -12.980 3.363 40.246 1.00 65.31 178 LYS A O 1
ATOM 1454 N N . ASN A 1 179 ? -13.073 2.596 38.136 1.00 63.34 179 ASN A N 1
ATOM 1455 C CA . ASN A 1 179 ? -14.192 1.651 38.296 1.00 63.34 179 ASN A CA 1
ATOM 1456 C C . ASN A 1 179 ? -13.774 0.219 37.913 1.00 63.34 179 ASN A C 1
ATOM 1458 O O . ASN A 1 179 ? -12.854 0.033 37.130 1.00 63.34 179 ASN A O 1
ATOM 1462 N N . ASP A 1 180 ? -14.476 -0.819 38.370 1.00 56.97 180 ASP A N 1
ATOM 1463 C CA . ASP A 1 180 ? -14.102 -2.223 38.090 1.00 56.97 180 ASP A CA 1
ATOM 1464 C C . ASP A 1 180 ? -14.172 -2.629 36.595 1.00 56.97 180 ASP A C 1
ATOM 1466 O O . ASP A 1 180 ? -13.561 -3.617 36.185 1.00 56.97 180 ASP A O 1
ATOM 1470 N N . SER A 1 181 ? -14.842 -1.849 35.733 1.00 61.28 181 SER A N 1
ATOM 1471 C CA . SER A 1 181 ? -14.813 -2.021 34.265 1.00 61.28 181 SER A CA 1
ATOM 1472 C C . SER A 1 181 ? -13.591 -1.387 33.579 1.00 61.28 181 SER A C 1
ATOM 1474 O O . SER A 1 181 ? -13.445 -1.483 32.357 1.00 61.28 181 SER A O 1
ATOM 1476 N N . PHE A 1 182 ? -12.722 -0.729 34.348 1.00 65.25 182 PHE A N 1
ATOM 1477 C CA . PHE A 1 182 ? -11.620 0.106 33.873 1.00 65.25 182 PHE A CA 1
ATOM 1478 C C . PHE A 1 182 ? -10.550 -0.679 33.110 1.00 65.25 182 PHE A C 1
ATOM 1480 O O . PHE A 1 182 ? -10.143 -0.269 32.026 1.00 65.25 182 PHE A O 1
ATOM 1487 N N . ALA A 1 183 ? -10.133 -1.842 33.620 1.00 65.38 183 ALA A N 1
ATOM 1488 C CA . ALA A 1 183 ? -9.036 -2.604 33.019 1.00 65.38 183 ALA A CA 1
ATOM 1489 C C . ALA A 1 183 ? -9.354 -3.064 31.584 1.00 65.38 183 ALA A C 1
ATOM 1491 O O . ALA A 1 183 ? -8.504 -2.985 30.697 1.00 65.38 183 ALA A O 1
ATOM 1492 N N . HIS A 1 184 ? -10.596 -3.495 31.331 1.00 67.38 184 HIS A N 1
ATOM 1493 C CA . HIS A 1 184 ? -11.003 -3.969 30.007 1.00 67.38 184 HIS A CA 1
ATOM 1494 C C . HIS A 1 184 ? -11.175 -2.819 29.003 1.00 67.38 184 HIS A C 1
ATOM 1496 O O . HIS A 1 184 ? -10.784 -2.939 27.841 1.00 67.38 184 HIS A O 1
ATOM 1502 N N . GLN A 1 185 ? -11.718 -1.681 29.448 1.00 70.00 185 GLN A N 1
ATOM 1503 C CA . GLN A 1 185 ? -11.848 -0.486 28.610 1.00 70.00 185 GLN A CA 1
ATOM 1504 C C . GLN A 1 185 ? -10.481 0.119 28.263 1.00 70.00 185 GLN A C 1
ATOM 1506 O O . GLN A 1 185 ? -10.265 0.501 27.113 1.00 70.00 185 GLN A O 1
ATOM 1511 N N . LEU A 1 186 ? -9.546 0.136 29.218 1.00 74.94 186 LEU A N 1
ATOM 1512 C CA . LEU A 1 186 ? -8.187 0.638 29.021 1.00 74.94 186 LEU A CA 1
ATOM 1513 C C . LEU A 1 186 ? -7.401 -0.209 28.011 1.00 74.94 186 LEU A C 1
ATOM 1515 O O . LEU A 1 186 ? -6.806 0.349 27.091 1.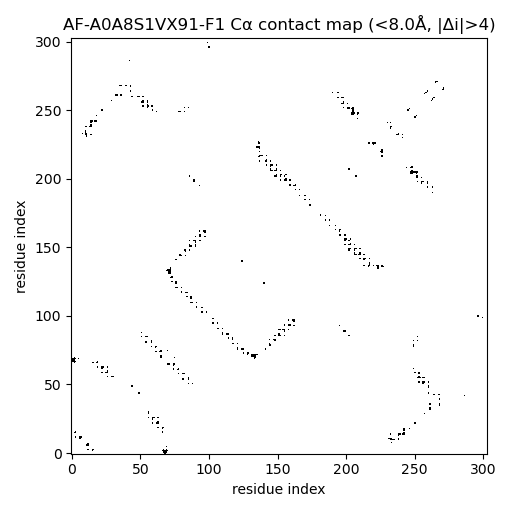00 74.94 186 LEU A O 1
ATOM 1519 N N . LEU A 1 187 ? -7.451 -1.542 28.137 1.00 73.44 187 LEU A N 1
ATOM 1520 C CA . LEU A 1 187 ? -6.787 -2.457 27.202 1.00 73.44 187 LEU A CA 1
ATOM 1521 C C . LEU A 1 187 ? -7.294 -2.234 25.769 1.00 73.44 187 LEU A C 1
ATOM 1523 O O . LEU A 1 187 ? -6.508 -2.039 24.845 1.00 73.44 187 LEU A O 1
ATOM 1527 N N . LYS A 1 188 ? -8.620 -2.184 25.588 1.00 73.50 188 LYS A N 1
ATOM 1528 C CA . LYS A 1 188 ? -9.248 -1.953 24.280 1.00 73.50 188 LYS A CA 1
ATOM 1529 C C . LYS A 1 188 ? -8.852 -0.598 23.678 1.00 73.50 188 LYS A C 1
ATOM 1531 O O . LYS A 1 188 ? -8.624 -0.506 22.470 1.00 73.50 188 LYS A O 1
ATOM 1536 N N . LEU A 1 189 ? -8.757 0.442 24.508 1.00 76.12 189 LEU A N 1
ATOM 1537 C CA . LEU A 1 189 ? -8.322 1.777 24.098 1.00 76.12 189 LEU A CA 1
ATOM 1538 C C . LEU A 1 189 ? -6.853 1.781 23.645 1.00 76.12 189 LEU A C 1
ATOM 1540 O O . LEU A 1 189 ? -6.525 2.360 22.611 1.00 76.12 189 LEU A O 1
ATOM 1544 N N . GLU A 1 190 ? -5.975 1.101 24.380 1.00 77.94 190 GLU A N 1
ATOM 1545 C CA . GLU A 1 190 ? -4.551 0.989 24.058 1.00 77.94 190 GLU A CA 1
ATOM 1546 C C . GLU A 1 190 ? -4.301 0.200 22.765 1.00 77.94 190 GLU A C 1
ATOM 1548 O O . GLU A 1 190 ? -3.495 0.620 21.924 1.00 77.94 190 GLU A O 1
ATOM 1553 N N . THR A 1 191 ? -5.059 -0.879 22.542 1.00 76.81 191 THR A N 1
ATOM 1554 C CA . THR A 1 191 ? -5.055 -1.603 21.267 1.00 76.81 191 THR A CA 1
ATOM 1555 C C . THR A 1 191 ? -5.459 -0.679 20.118 1.00 76.81 191 THR A C 1
ATOM 1557 O O . THR A 1 191 ? -4.737 -0.591 19.125 1.00 76.81 191 THR A O 1
ATOM 1560 N N . ARG A 1 192 ? -6.561 0.075 20.249 1.00 77.06 192 ARG A N 1
ATOM 1561 C CA . ARG A 1 192 ? -7.030 1.008 19.205 1.00 77.06 192 ARG A CA 1
ATOM 1562 C C . ARG A 1 192 ? -6.025 2.125 18.918 1.00 77.06 192 ARG A C 1
ATOM 1564 O O . ARG A 1 192 ? -5.768 2.436 17.757 1.00 77.06 192 ARG A O 1
ATOM 1571 N N . LEU A 1 193 ? -5.395 2.678 19.951 1.00 81.19 193 LEU A N 1
ATOM 1572 C CA . LEU A 1 193 ? -4.361 3.703 19.811 1.00 81.19 193 LEU A CA 1
ATOM 1573 C C . LEU A 1 193 ? -3.141 3.161 19.046 1.00 81.19 193 LEU A C 1
ATOM 1575 O O . LEU A 1 193 ? -2.602 3.839 18.167 1.00 81.19 193 LEU A O 1
ATOM 1579 N N . THR A 1 194 ? -2.741 1.920 19.329 1.00 82.56 194 THR A N 1
ATOM 1580 C CA . THR A 1 194 ? -1.670 1.228 18.598 1.00 82.56 194 THR A CA 1
ATOM 1581 C C . THR A 1 194 ? -2.049 0.996 17.135 1.00 82.56 194 THR A C 1
ATOM 1583 O O . THR A 1 194 ? -1.252 1.297 16.247 1.00 82.56 194 THR A O 1
ATOM 1586 N N . GLN A 1 195 ? -3.282 0.556 16.866 1.00 85.38 195 GLN A N 1
ATOM 1587 C CA . GLN A 1 195 ? -3.777 0.348 15.502 1.00 85.38 195 GLN A CA 1
ATOM 1588 C C . GLN A 1 195 ? -3.732 1.639 14.671 1.00 85.38 195 GLN A C 1
ATOM 1590 O O . GLN A 1 195 ? -3.176 1.648 13.574 1.00 85.38 195 GLN A O 1
ATOM 1595 N N . ILE A 1 196 ? -4.232 2.753 15.216 1.00 85.06 196 ILE A N 1
ATOM 1596 C CA . ILE A 1 196 ? -4.227 4.057 14.533 1.00 85.06 196 ILE A CA 1
ATOM 1597 C C . ILE A 1 196 ? -2.799 4.542 14.260 1.00 85.06 196 ILE A C 1
ATOM 1599 O O . ILE A 1 196 ? -2.520 5.064 13.180 1.00 85.06 196 ILE A O 1
ATOM 1603 N N . LYS A 1 197 ? -1.875 4.355 15.215 1.00 87.25 197 LYS A N 1
ATOM 1604 C CA . LYS A 1 197 ? -0.456 4.701 15.029 1.00 87.25 197 LYS A CA 1
ATOM 1605 C C . LYS A 1 197 ? 0.176 3.935 13.867 1.00 87.25 197 LYS A C 1
ATOM 1607 O O . LYS A 1 197 ? 0.914 4.539 13.093 1.00 87.25 197 LYS A O 1
ATOM 1612 N N . ILE A 1 198 ? -0.115 2.639 13.751 1.00 89.56 198 ILE A N 1
ATOM 1613 C CA . ILE A 1 198 ? 0.402 1.791 12.672 1.00 89.56 198 ILE A CA 1
ATOM 1614 C C . ILE A 1 198 ? -0.172 2.240 11.322 1.00 89.56 198 ILE A C 1
ATOM 1616 O O . ILE A 1 198 ? 0.600 2.520 10.404 1.00 89.56 198 ILE A O 1
ATOM 1620 N N . LEU A 1 199 ? -1.501 2.375 11.213 1.00 89.25 199 LEU A N 1
ATOM 1621 C CA . LEU A 1 199 ? -2.161 2.728 9.949 1.00 89.25 199 LEU A CA 1
ATOM 1622 C C . LEU A 1 199 ? -1.676 4.076 9.409 1.00 89.25 199 LEU A C 1
ATOM 1624 O O . LEU A 1 199 ? -1.216 4.139 8.270 1.00 89.25 199 LEU A O 1
ATOM 1628 N N . LYS A 1 200 ? -1.673 5.128 10.240 1.00 87.06 200 LYS A N 1
ATOM 1629 C CA . LYS A 1 200 ? -1.313 6.482 9.786 1.00 87.06 200 LYS A CA 1
ATOM 1630 C C . LYS A 1 200 ? 0.137 6.610 9.306 1.00 87.06 200 LYS A C 1
ATOM 1632 O O . LYS A 1 200 ? 0.436 7.451 8.466 1.00 87.06 200 LYS A O 1
ATOM 1637 N N . LEU A 1 201 ? 1.055 5.815 9.865 1.00 91.50 201 LEU A N 1
ATOM 1638 C CA . LEU A 1 201 ? 2.466 5.844 9.475 1.00 91.50 201 LEU A CA 1
ATOM 1639 C C . LEU A 1 201 ? 2.715 4.997 8.221 1.00 91.50 201 LEU A C 1
ATOM 1641 O O . LEU A 1 201 ? 3.544 5.357 7.389 1.00 91.50 201 LEU A O 1
ATOM 1645 N N . SER A 1 202 ? 1.990 3.886 8.076 1.00 93.12 202 SER A N 1
ATOM 1646 C CA . SER A 1 202 ? 2.189 2.941 6.976 1.00 93.12 202 SER A CA 1
ATOM 1647 C C . SER A 1 202 ? 1.910 3.542 5.595 1.00 93.12 202 SER A C 1
ATOM 1649 O O . SER A 1 202 ? 2.738 3.377 4.698 1.00 93.12 202 SER A O 1
ATOM 1651 N N . GLY A 1 203 ? 0.824 4.310 5.446 1.00 90.75 203 GLY A N 1
ATOM 1652 C CA . GLY A 1 203 ? 0.496 5.018 4.206 1.00 90.75 203 GLY A CA 1
ATOM 1653 C C . GLY A 1 203 ? 1.552 6.059 3.830 1.00 90.75 203 GLY A C 1
ATOM 1654 O O . GLY A 1 203 ? 1.994 6.125 2.682 1.00 90.75 203 GLY A O 1
ATOM 1655 N N . MET A 1 204 ? 2.036 6.833 4.808 1.00 93.69 204 MET A N 1
ATOM 1656 C CA . MET A 1 204 ? 3.102 7.824 4.602 1.00 93.69 204 MET A CA 1
ATOM 1657 C C . MET A 1 204 ? 4.404 7.186 4.112 1.00 93.69 204 MET A C 1
ATOM 1659 O O . MET A 1 204 ? 5.028 7.697 3.184 1.00 93.69 204 MET A O 1
ATOM 1663 N N . VAL A 1 205 ? 4.811 6.065 4.714 1.00 95.06 205 VAL A N 1
ATOM 1664 C CA . VAL A 1 205 ? 6.032 5.353 4.316 1.00 95.06 205 VAL A CA 1
ATOM 1665 C C . VAL A 1 205 ? 5.881 4.758 2.917 1.00 95.06 205 VAL A C 1
ATOM 1667 O O . VAL A 1 205 ? 6.755 4.966 2.076 1.00 95.06 205 VAL A O 1
ATOM 1670 N N . GLN A 1 206 ? 4.769 4.070 2.642 1.00 94.94 206 GLN A N 1
ATOM 1671 C CA . GLN A 1 206 ? 4.541 3.431 1.347 1.00 94.94 206 GLN A CA 1
ATOM 1672 C C . GLN A 1 206 ? 4.508 4.458 0.210 1.00 94.94 206 GLN A C 1
ATOM 1674 O O . GLN A 1 206 ? 5.316 4.393 -0.720 1.00 94.94 206 GLN A O 1
ATOM 1679 N N . PHE A 1 207 ? 3.591 5.426 0.292 1.00 95.19 207 PHE A N 1
ATOM 1680 C CA . PHE A 1 207 ? 3.396 6.405 -0.774 1.00 95.19 207 PHE A CA 1
ATOM 1681 C C . PHE A 1 207 ? 4.519 7.441 -0.831 1.00 95.19 207 PHE A C 1
ATOM 1683 O O . PHE A 1 207 ? 4.830 7.920 -1.917 1.00 95.19 207 PHE A O 1
ATOM 1690 N N . GLY A 1 208 ? 5.188 7.733 0.289 1.00 95.06 208 GLY A N 1
ATOM 1691 C CA . GLY A 1 208 ? 6.386 8.572 0.306 1.00 95.06 208 GLY A CA 1
ATOM 1692 C C . GLY A 1 208 ? 7.536 7.946 -0.482 1.00 95.06 208 GLY A C 1
ATOM 1693 O O . GLY A 1 208 ? 8.108 8.596 -1.355 1.00 95.06 208 GLY A O 1
ATOM 1694 N N . VAL A 1 209 ? 7.837 6.663 -0.244 1.00 94.81 209 VAL A N 1
ATOM 1695 C CA . VAL A 1 209 ? 8.871 5.951 -1.014 1.00 94.81 209 VAL A CA 1
ATOM 1696 C C . VAL A 1 209 ? 8.470 5.815 -2.480 1.00 94.81 209 VAL A C 1
ATOM 1698 O O . VAL A 1 209 ? 9.295 6.065 -3.358 1.00 94.81 209 VAL A O 1
ATOM 1701 N N . GLN A 1 210 ? 7.208 5.480 -2.757 1.00 93.06 210 GLN A N 1
ATOM 1702 C CA . GLN A 1 210 ? 6.706 5.352 -4.124 1.00 93.06 210 GLN A CA 1
ATOM 1703 C C . GLN A 1 210 ? 6.791 6.677 -4.900 1.00 93.06 210 GLN A C 1
ATOM 1705 O O . GLN A 1 210 ? 7.260 6.690 -6.035 1.00 93.06 210 GLN A O 1
ATOM 1710 N N . PHE A 1 211 ? 6.393 7.795 -4.290 1.00 94.06 211 PHE A N 1
ATOM 1711 C CA . PHE A 1 211 ? 6.447 9.113 -4.922 1.00 94.06 211 PHE A CA 1
ATOM 1712 C C . PHE A 1 211 ? 7.885 9.578 -5.161 1.00 94.06 211 PHE A C 1
ATOM 1714 O O . PHE A 1 211 ? 8.197 10.055 -6.250 1.00 94.06 211 PHE A O 1
ATOM 1721 N N . CYS A 1 212 ? 8.782 9.389 -4.186 1.00 93.19 212 CYS A N 1
ATOM 1722 C CA . CYS A 1 212 ? 10.206 9.678 -4.364 1.00 93.19 212 CYS A CA 1
ATOM 1723 C C . CYS A 1 212 ? 10.797 8.865 -5.521 1.00 93.19 212 CYS A C 1
ATOM 1725 O O . CYS A 1 212 ? 11.521 9.412 -6.350 1.00 93.19 212 CYS A O 1
ATOM 1727 N N . TRP A 1 213 ? 10.460 7.577 -5.603 1.00 89.56 213 TRP A N 1
ATOM 1728 C CA . TRP A 1 213 ? 10.913 6.700 -6.677 1.00 89.56 213 TRP A CA 1
ATOM 1729 C C . TRP A 1 213 ? 10.400 7.142 -8.052 1.00 89.56 213 TRP A C 1
ATOM 1731 O O . TRP A 1 213 ? 11.186 7.261 -8.990 1.00 89.56 213 TRP A O 1
ATOM 1741 N N . ASP A 1 214 ? 9.107 7.449 -8.166 1.00 89.81 214 ASP A N 1
ATOM 1742 C CA . ASP A 1 214 ? 8.509 7.904 -9.424 1.00 89.81 214 ASP A CA 1
ATOM 1743 C C . ASP A 1 214 ? 9.037 9.284 -9.846 1.00 89.81 214 ASP A C 1
ATOM 1745 O O . ASP A 1 214 ? 9.292 9.508 -11.028 1.00 89.81 214 ASP A O 1
ATOM 1749 N N . CYS A 1 215 ? 9.262 10.201 -8.897 1.00 90.38 215 CYS A N 1
ATOM 1750 C CA . CYS A 1 215 ? 9.906 11.489 -9.163 1.00 90.38 215 CYS A CA 1
ATOM 1751 C C . CYS A 1 215 ? 11.319 11.296 -9.710 1.00 90.38 215 CYS A C 1
ATOM 1753 O O . CYS A 1 215 ? 11.671 11.886 -10.730 1.00 90.38 215 CYS A O 1
ATOM 1755 N N . LEU A 1 216 ? 12.124 10.456 -9.053 1.00 88.69 216 LEU A N 1
ATOM 1756 C CA . LEU A 1 216 ? 13.474 10.141 -9.516 1.00 88.69 216 LEU A CA 1
ATOM 1757 C C . LEU A 1 216 ? 13.434 9.562 -10.931 1.00 88.69 216 LEU A C 1
ATOM 1759 O O . LEU A 1 216 ? 14.168 10.033 -11.794 1.00 88.69 216 LEU A O 1
ATOM 1763 N N . ALA A 1 217 ? 12.537 8.610 -11.193 1.00 86.62 217 ALA A N 1
ATOM 1764 C CA . ALA A 1 217 ? 12.371 8.028 -12.517 1.00 86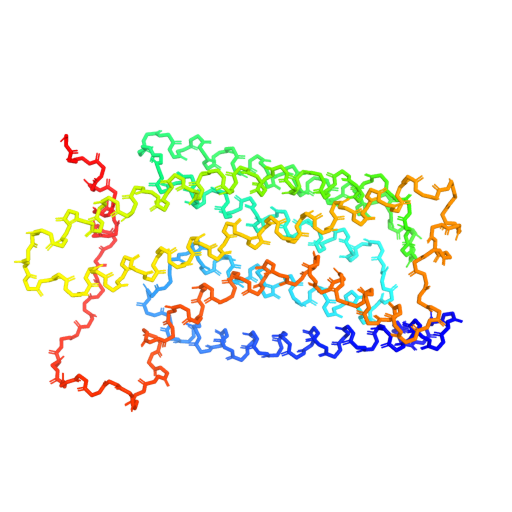.62 217 ALA A CA 1
ATOM 1765 C C . ALA A 1 217 ? 11.988 9.069 -13.576 1.00 86.62 217 ALA A C 1
ATOM 1767 O O . ALA A 1 217 ? 12.575 9.091 -14.659 1.00 86.62 217 ALA A O 1
ATOM 1768 N N . TYR A 1 218 ? 11.059 9.967 -13.256 1.00 86.12 218 TYR A N 1
ATOM 1769 C CA . TYR A 1 218 ? 10.565 10.973 -14.189 1.00 86.12 218 TYR A CA 1
ATOM 1770 C C . TYR A 1 218 ? 11.581 12.087 -14.486 1.00 86.12 218 TYR A C 1
ATOM 1772 O O . TYR A 1 218 ? 11.705 12.501 -15.640 1.00 86.12 218 TYR A O 1
ATOM 1780 N N . PHE A 1 219 ? 12.314 12.564 -13.472 1.00 86.56 219 PHE A N 1
ATOM 1781 C CA . PHE A 1 219 ? 13.242 13.693 -13.607 1.00 86.56 219 PHE A CA 1
ATOM 1782 C C . PHE A 1 219 ? 14.651 13.296 -14.064 1.00 86.56 219 PHE A C 1
ATOM 1784 O O . PHE A 1 219 ? 15.281 14.074 -14.777 1.00 86.56 219 PHE A O 1
ATOM 1791 N N . LEU A 1 220 ? 15.163 12.120 -13.677 1.00 83.75 220 LEU A N 1
ATOM 1792 C CA . LEU A 1 220 ? 16.528 11.700 -14.038 1.00 83.75 220 LEU A CA 1
ATOM 1793 C C . LEU A 1 220 ? 16.636 11.126 -15.451 1.00 83.75 220 LEU A C 1
ATOM 1795 O O . LEU A 1 220 ? 17.734 11.074 -15.998 1.00 83.75 220 LEU A O 1
ATOM 1799 N N . SER A 1 221 ? 15.529 10.677 -16.043 1.00 79.38 221 SER A N 1
ATOM 1800 C CA . SER A 1 221 ? 15.540 10.055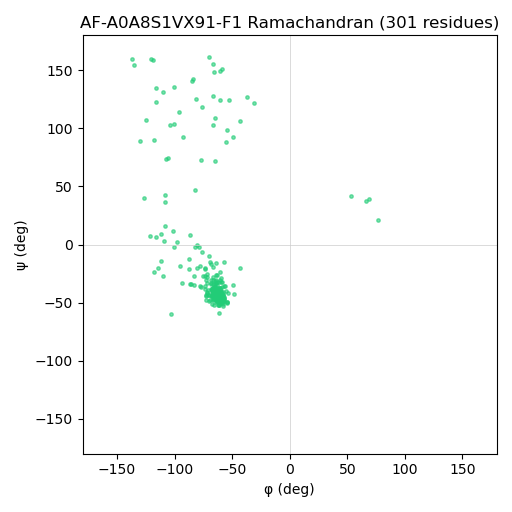 -17.365 1.00 79.38 221 SER A CA 1
ATOM 1801 C C . SER A 1 221 ? 14.881 10.950 -18.406 1.00 79.38 221 SER A C 1
ATOM 1803 O O . SER A 1 221 ? 13.770 11.449 -18.211 1.00 79.38 221 SER A O 1
ATOM 1805 N N . THR A 1 222 ? 15.532 11.155 -19.552 1.00 78.56 222 THR A N 1
ATOM 1806 C CA . THR A 1 222 ? 14.902 11.870 -20.672 1.00 78.56 222 THR A CA 1
ATOM 1807 C C . THR A 1 222 ? 14.084 10.908 -21.529 1.00 78.56 222 THR A C 1
ATOM 1809 O O . THR A 1 222 ? 12.977 11.258 -21.947 1.00 78.56 222 THR A O 1
ATOM 1812 N N . THR A 1 223 ? 14.542 9.658 -21.654 1.00 80.12 223 THR A N 1
ATOM 1813 C CA . THR A 1 223 ? 13.880 8.583 -22.409 1.00 80.12 223 THR A CA 1
ATOM 1814 C C . THR A 1 223 ? 13.523 7.367 -21.540 1.00 80.12 223 THR A C 1
ATOM 1816 O O . THR A 1 223 ? 14.089 7.139 -20.470 1.00 80.12 223 THR A O 1
ATOM 1819 N N . THR A 1 224 ? 12.581 6.538 -22.006 1.00 77.00 224 THR A N 1
ATOM 1820 C CA . THR A 1 224 ? 12.181 5.283 -21.336 1.00 77.00 224 THR A CA 1
ATOM 1821 C C . THR A 1 224 ? 13.325 4.268 -21.251 1.00 77.00 224 THR A C 1
ATOM 1823 O O . THR A 1 224 ? 13.426 3.522 -20.274 1.00 77.00 224 THR A O 1
ATOM 1826 N N . ILE A 1 225 ? 14.216 4.263 -22.246 1.00 78.81 225 ILE A N 1
ATOM 1827 C CA . ILE A 1 225 ? 15.394 3.389 -22.310 1.00 78.81 225 ILE A CA 1
ATOM 1828 C C . ILE A 1 225 ? 16.409 3.791 -21.235 1.00 78.81 225 ILE A C 1
ATOM 1830 O O . ILE A 1 225 ? 16.853 2.938 -20.470 1.00 78.81 225 ILE A O 1
ATOM 1834 N N . GLU A 1 226 ? 16.715 5.085 -21.115 1.00 79.06 226 GLU A N 1
ATOM 1835 C CA . GLU A 1 226 ? 17.583 5.612 -20.051 1.00 79.06 226 GLU A CA 1
ATOM 1836 C C . GLU A 1 226 ? 17.032 5.296 -18.662 1.00 79.06 226 GLU A C 1
ATOM 1838 O O . GLU A 1 226 ? 17.767 4.812 -17.806 1.00 79.06 226 GLU A O 1
ATOM 1843 N N . CYS A 1 227 ? 15.726 5.501 -18.456 1.00 79.44 227 CYS A N 1
ATOM 1844 C CA . CYS A 1 227 ? 15.056 5.143 -17.205 1.00 79.44 227 CYS A CA 1
ATOM 1845 C C . CYS A 1 227 ? 15.293 3.668 -16.879 1.00 79.44 227 CYS A C 1
ATOM 1847 O O . CYS A 1 227 ? 15.763 3.314 -15.803 1.00 79.44 227 CYS A O 1
ATOM 1849 N N . THR A 1 228 ? 15.052 2.795 -17.853 1.00 77.06 228 THR A N 1
ATOM 1850 C CA . THR A 1 228 ? 15.242 1.358 -17.671 1.00 77.06 228 THR A CA 1
ATOM 1851 C C . THR A 1 228 ? 16.696 1.031 -17.317 1.00 77.06 228 THR A C 1
ATOM 1853 O O . THR A 1 228 ? 16.924 0.250 -16.401 1.00 77.06 228 THR A O 1
ATOM 1856 N N . HIS A 1 229 ? 17.685 1.684 -17.934 1.00 77.75 229 HIS A N 1
ATOM 1857 C CA . HIS A 1 229 ? 19.095 1.508 -17.574 1.00 77.75 229 HIS A CA 1
ATOM 1858 C C . HIS A 1 229 ? 19.433 1.949 -16.144 1.00 77.75 229 HIS A C 1
ATOM 1860 O O . HIS A 1 229 ? 20.179 1.240 -15.470 1.00 77.75 229 HIS A O 1
ATOM 1866 N N . TYR A 1 230 ? 18.880 3.066 -15.661 1.00 80.25 230 TYR A N 1
ATOM 1867 C CA . TYR A 1 230 ? 19.114 3.533 -14.289 1.00 80.25 230 TYR A CA 1
ATOM 1868 C C . TYR A 1 230 ? 18.517 2.613 -13.223 1.00 80.25 230 TYR A C 1
ATOM 1870 O O . TYR A 1 230 ? 19.032 2.568 -12.110 1.00 80.25 230 TYR A O 1
ATOM 1878 N N . PHE A 1 231 ? 17.448 1.885 -13.555 1.00 78.81 231 PHE A N 1
ATOM 1879 C CA . PHE A 1 231 ? 16.703 1.050 -12.611 1.00 78.81 231 PHE A CA 1
ATOM 1880 C C . PHE A 1 231 ? 16.830 -0.459 -12.877 1.00 78.81 231 PHE A C 1
ATOM 1882 O O . PHE A 1 231 ? 16.144 -1.261 -12.236 1.00 78.81 231 PHE A O 1
ATOM 1889 N N . ILE A 1 232 ? 17.721 -0.873 -13.785 1.00 81.81 232 ILE A N 1
ATOM 1890 C CA . ILE A 1 232 ? 18.152 -2.269 -13.896 1.00 81.81 232 ILE A CA 1
ATOM 1891 C C . ILE A 1 232 ? 19.229 -2.523 -12.835 1.00 81.81 232 ILE A C 1
ATOM 1893 O O . ILE A 1 232 ? 20.253 -1.838 -12.823 1.00 81.81 232 ILE A O 1
ATOM 1897 N N . PRO A 1 233 ? 19.063 -3.533 -11.963 1.00 83.12 233 PRO A N 1
ATOM 1898 C CA . PRO A 1 233 ? 20.116 -3.893 -11.028 1.00 83.12 233 PRO A CA 1
ATOM 1899 C C . PRO A 1 233 ? 21.325 -4.461 -11.787 1.00 83.12 233 PRO A C 1
ATOM 1901 O O . PRO A 1 233 ? 21.201 -5.396 -12.582 1.00 83.12 233 PRO A O 1
ATOM 1904 N N . THR A 1 234 ? 22.504 -3.902 -11.521 1.00 85.75 234 THR A N 1
ATOM 1905 C CA . THR A 1 234 ? 23.791 -4.300 -12.127 1.00 85.75 234 THR A CA 1
ATOM 1906 C C . THR A 1 234 ? 24.744 -4.951 -11.127 1.00 85.75 234 THR A C 1
ATOM 1908 O O . THR A 1 234 ? 25.719 -5.582 -11.521 1.00 85.75 234 THR A O 1
ATOM 1911 N N . THR A 1 235 ? 24.462 -4.824 -9.830 1.00 88.94 235 THR A N 1
ATOM 1912 C CA . THR A 1 235 ? 25.254 -5.377 -8.724 1.00 88.94 235 THR A CA 1
ATOM 1913 C C . THR A 1 235 ? 24.346 -5.993 -7.657 1.00 88.94 235 THR A C 1
ATOM 1915 O O . THR A 1 235 ? 23.174 -5.624 -7.540 1.00 88.94 235 THR A O 1
ATOM 1918 N N . LEU A 1 236 ? 24.885 -6.881 -6.812 1.00 87.94 236 LEU A N 1
ATOM 1919 C CA . LEU A 1 236 ? 24.142 -7.438 -5.667 1.00 87.94 236 LEU A CA 1
ATOM 1920 C C . LEU A 1 236 ? 23.619 -6.351 -4.717 1.00 87.94 236 LEU A C 1
ATOM 1922 O O . LEU A 1 236 ? 22.514 -6.470 -4.195 1.00 87.94 236 LEU A O 1
ATOM 1926 N N . LEU A 1 237 ? 24.381 -5.269 -4.531 1.00 90.12 237 LEU A N 1
ATOM 1927 C CA . LEU A 1 237 ? 23.953 -4.138 -3.711 1.00 90.12 237 LEU A CA 1
ATOM 1928 C C . LEU A 1 237 ? 22.711 -3.461 -4.307 1.00 90.12 237 LEU A C 1
ATOM 1930 O O . LEU A 1 237 ? 21.741 -3.226 -3.593 1.00 90.12 237 LEU A O 1
ATOM 1934 N N . THR A 1 238 ? 22.705 -3.202 -5.620 1.00 88.75 238 THR A N 1
ATOM 1935 C CA . THR A 1 238 ? 21.530 -2.622 -6.294 1.00 88.75 238 THR A CA 1
ATOM 1936 C C . THR A 1 238 ? 20.323 -3.556 -6.277 1.00 88.75 238 THR A C 1
ATOM 1938 O O . THR A 1 238 ? 19.210 -3.073 -6.112 1.00 88.75 238 THR A O 1
ATOM 1941 N N . VAL A 1 239 ? 20.529 -4.880 -6.357 1.00 88.88 239 VAL A N 1
ATOM 1942 C CA . VAL A 1 239 ? 19.447 -5.865 -6.173 1.00 88.88 239 VAL A CA 1
ATOM 1943 C C . VAL A 1 239 ? 18.802 -5.680 -4.803 1.00 88.88 239 VAL A C 1
ATOM 1945 O O . VAL A 1 239 ? 17.591 -5.513 -4.718 1.00 88.88 239 VAL A O 1
ATOM 1948 N N . PHE A 1 240 ? 19.605 -5.646 -3.737 1.00 90.00 240 PHE A N 1
ATOM 1949 C CA . PHE A 1 240 ? 19.084 -5.497 -2.381 1.00 90.00 240 PHE A CA 1
ATOM 1950 C C . PHE A 1 240 ? 18.338 -4.170 -2.183 1.00 90.00 240 PHE A C 1
ATOM 1952 O O . PHE A 1 240 ? 17.231 -4.162 -1.648 1.00 90.00 240 PHE A O 1
ATOM 1959 N N . ILE A 1 241 ? 18.913 -3.056 -2.647 1.00 90.81 241 ILE A N 1
ATOM 1960 C CA . ILE A 1 241 ? 18.300 -1.726 -2.522 1.00 90.81 241 ILE A CA 1
ATOM 1961 C C . ILE A 1 241 ? 16.971 -1.662 -3.286 1.00 90.81 241 ILE A C 1
ATOM 1963 O O . ILE A 1 241 ? 15.972 -1.202 -2.735 1.00 90.81 241 ILE A O 1
ATOM 1967 N N . TYR A 1 242 ? 16.928 -2.130 -4.536 1.00 89.19 242 TYR A N 1
ATOM 1968 C CA . TYR A 1 242 ? 15.719 -2.050 -5.360 1.00 89.19 242 TYR A CA 1
ATOM 1969 C C . TYR A 1 242 ? 14.625 -3.006 -4.884 1.00 89.19 242 TYR A C 1
ATOM 1971 O O . TYR A 1 242 ? 13.464 -2.595 -4.826 1.00 89.19 242 TYR A O 1
ATOM 1979 N N . SER A 1 243 ? 14.979 -4.221 -4.452 1.00 89.88 243 SER A N 1
ATOM 1980 C CA . SER A 1 243 ? 14.042 -5.128 -3.780 1.00 89.88 243 SER A CA 1
ATOM 1981 C C . SER A 1 243 ? 13.465 -4.491 -2.515 1.00 89.88 243 SER A C 1
ATOM 1983 O O . SER A 1 243 ? 12.251 -4.486 -2.326 1.00 89.88 243 SER A O 1
ATOM 1985 N N . LEU A 1 244 ? 14.300 -3.876 -1.670 1.00 91.69 244 LEU A N 1
ATOM 1986 C CA . LEU A 1 244 ? 13.834 -3.206 -0.455 1.00 91.69 244 LEU A CA 1
ATOM 1987 C C . LEU A 1 244 ? 12.859 -2.063 -0.772 1.00 91.69 244 LEU A C 1
ATOM 1989 O O . LEU A 1 244 ? 11.796 -1.978 -0.161 1.00 91.69 244 LEU A O 1
ATOM 1993 N N . LEU A 1 245 ? 13.178 -1.212 -1.748 1.00 91.62 245 LEU A N 1
ATOM 1994 C CA . LEU A 1 245 ? 12.308 -0.100 -2.145 1.00 91.62 245 LEU A CA 1
ATOM 1995 C C . LEU A 1 245 ? 10.981 -0.589 -2.743 1.00 91.62 245 LEU A C 1
ATOM 1997 O O . LEU A 1 245 ? 9.929 -0.019 -2.446 1.00 91.62 245 LEU A O 1
ATOM 2001 N N . LYS A 1 246 ? 10.993 -1.675 -3.526 1.00 89.25 246 LYS A N 1
ATOM 2002 C CA . LYS A 1 246 ? 9.773 -2.323 -4.043 1.00 89.25 246 LYS A CA 1
ATOM 2003 C C . LYS A 1 246 ? 8.921 -2.918 -2.933 1.00 89.25 246 LYS A C 1
ATOM 2005 O O . LYS A 1 246 ? 7.704 -2.759 -2.947 1.00 89.25 246 LYS A O 1
ATOM 2010 N N . LEU A 1 247 ? 9.544 -3.569 -1.956 1.00 89.00 247 LEU A N 1
ATOM 2011 C CA . LEU A 1 247 ? 8.832 -4.098 -0.798 1.00 89.00 247 LEU A CA 1
ATOM 2012 C C . LEU A 1 247 ? 8.198 -2.961 0.006 1.00 89.00 247 LEU A C 1
ATOM 2014 O O . LEU A 1 247 ? 7.007 -3.019 0.283 1.00 89.00 247 LEU A O 1
ATOM 2018 N N . ILE A 1 248 ? 8.939 -1.892 0.306 1.00 92.56 248 ILE A N 1
ATOM 2019 C CA . ILE A 1 248 ? 8.382 -0.752 1.046 1.00 92.56 248 ILE A CA 1
ATOM 2020 C C . ILE A 1 248 ? 7.225 -0.095 0.273 1.00 92.56 248 ILE A C 1
ATOM 2022 O O . ILE A 1 248 ? 6.175 0.189 0.843 1.00 92.56 248 ILE A O 1
ATOM 2026 N N . SER A 1 249 ? 7.383 0.111 -1.036 1.00 91.38 249 SER A N 1
ATOM 2027 C CA . SER A 1 249 ? 6.371 0.789 -1.861 1.00 91.38 249 SER A CA 1
ATOM 2028 C C . SER A 1 249 ? 5.120 -0.042 -2.163 1.00 91.38 249 SER A C 1
ATOM 2030 O O . SER A 1 249 ? 4.091 0.541 -2.491 1.00 91.38 249 SER A O 1
ATOM 2032 N N . LEU A 1 250 ? 5.167 -1.375 -2.061 1.00 89.69 250 LEU A N 1
ATOM 2033 C CA . LEU A 1 250 ? 4.037 -2.238 -2.445 1.00 89.69 250 LEU A CA 1
ATOM 2034 C C . LEU A 1 250 ? 3.447 -3.061 -1.291 1.00 89.69 250 LEU A C 1
ATOM 2036 O O . LEU A 1 250 ? 2.283 -3.455 -1.368 1.00 89.69 250 LEU A O 1
ATOM 2040 N N . VAL A 1 251 ? 4.230 -3.323 -0.238 1.00 90.62 251 VAL A N 1
ATOM 2041 C CA . VAL A 1 251 ? 3.896 -4.284 0.829 1.00 90.62 251 VAL A CA 1
ATOM 2042 C C . VAL A 1 251 ? 3.582 -3.608 2.165 1.00 90.62 251 VAL A C 1
ATOM 2044 O O . VAL A 1 251 ? 2.849 -4.166 2.983 1.00 90.62 251 VAL A O 1
ATOM 2047 N N . THR A 1 252 ? 4.127 -2.418 2.432 1.00 93.44 252 THR A N 1
ATOM 2048 C CA . THR A 1 252 ? 4.040 -1.801 3.765 1.00 93.44 252 THR A CA 1
ATOM 2049 C C . THR A 1 252 ? 2.599 -1.585 4.233 1.00 93.44 252 THR A C 1
ATOM 2051 O O . THR A 1 252 ? 2.279 -1.947 5.366 1.00 93.44 252 THR A O 1
ATOM 2054 N N . LEU A 1 253 ? 1.717 -1.061 3.379 1.00 92.88 253 LEU A N 1
ATOM 2055 C CA . LEU A 1 253 ? 0.309 -0.834 3.711 1.00 92.88 253 LEU A CA 1
ATOM 2056 C C . LEU A 1 253 ? -0.476 -2.140 3.916 1.00 92.88 253 LEU A C 1
ATOM 2058 O O . LEU A 1 253 ? -1.103 -2.270 4.970 1.00 92.88 253 LEU A O 1
ATOM 2062 N N . PRO A 1 254 ? -0.446 -3.140 3.007 1.00 93.19 254 PRO A N 1
ATOM 2063 C CA . PRO A 1 254 ? -1.186 -4.377 3.237 1.00 93.19 254 PRO A CA 1
ATOM 2064 C C . PRO A 1 254 ? -0.692 -5.141 4.474 1.00 93.19 254 PRO A C 1
ATOM 2066 O O . PRO A 1 254 ? -1.523 -5.693 5.196 1.00 93.19 254 PRO A O 1
ATOM 2069 N N . ILE A 1 255 ? 0.614 -5.116 4.788 1.00 93.62 255 ILE A N 1
ATOM 2070 C CA . ILE A 1 255 ? 1.137 -5.639 6.065 1.00 93.62 255 ILE A CA 1
ATOM 2071 C C . ILE A 1 255 ? 0.582 -4.867 7.251 1.00 93.62 255 ILE A C 1
ATOM 2073 O O . ILE A 1 255 ? 0.090 -5.492 8.185 1.00 93.62 255 ILE A O 1
ATOM 2077 N N . ALA A 1 256 ? 0.629 -3.539 7.236 1.00 92.75 256 ALA A N 1
ATOM 2078 C CA . ALA A 1 256 ? 0.129 -2.732 8.342 1.00 92.75 256 ALA A CA 1
ATOM 2079 C C . A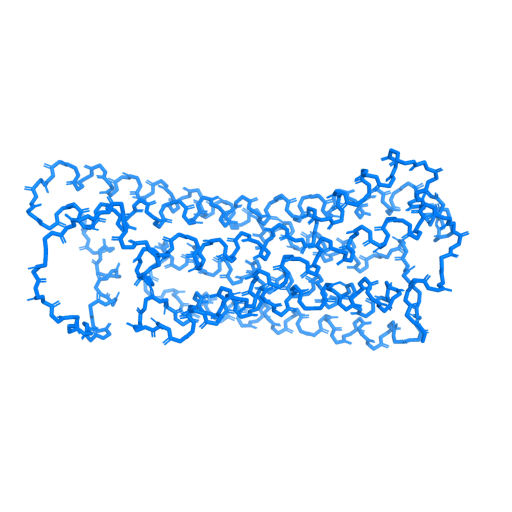LA A 1 256 ? -1.36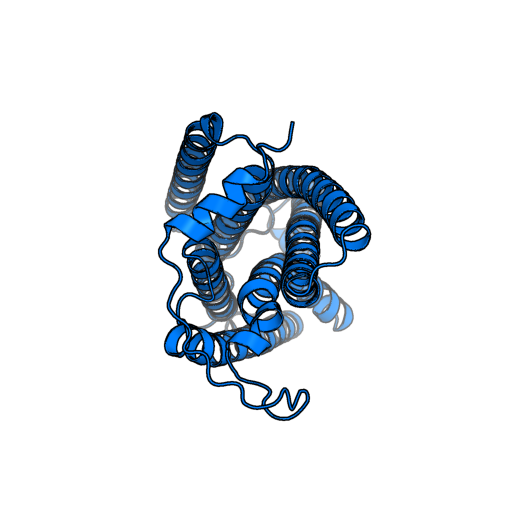1 -2.982 8.611 1.00 92.75 256 ALA A C 1
ATOM 2081 O O . ALA A 1 256 ? -1.752 -3.213 9.756 1.00 92.75 256 ALA A O 1
ATOM 2082 N N . VAL A 1 257 ? -2.178 -3.025 7.555 1.00 91.06 257 VAL A N 1
ATOM 2083 C CA . VAL A 1 257 ? -3.603 -3.369 7.645 1.00 91.06 257 VAL A CA 1
ATOM 2084 C C . VAL A 1 257 ? -3.786 -4.769 8.227 1.00 91.06 257 VAL A C 1
ATOM 2086 O O . VAL A 1 257 ? -4.596 -4.960 9.134 1.00 91.06 257 VAL A O 1
ATOM 2089 N N . PHE A 1 258 ? -3.011 -5.751 7.763 1.00 90.12 258 PHE A N 1
ATOM 2090 C CA . PHE A 1 258 ? -3.102 -7.119 8.265 1.00 90.12 258 PHE A CA 1
ATOM 2091 C C . PHE A 1 258 ? -2.681 -7.243 9.737 1.00 90.12 258 PHE A C 1
ATOM 2093 O O . PHE A 1 258 ? -3.364 -7.907 10.516 1.00 90.12 258 PHE A O 1
ATOM 2100 N N . LEU A 1 259 ? -1.604 -6.566 10.149 1.00 88.31 259 LEU A N 1
ATOM 2101 C CA . LEU A 1 259 ? -1.160 -6.496 11.545 1.00 88.31 259 LEU A CA 1
ATOM 2102 C C . LEU A 1 259 ? -2.259 -5.918 12.444 1.00 88.31 259 LEU A C 1
ATOM 2104 O O . LEU A 1 259 ? -2.533 -6.454 13.516 1.00 88.31 259 LEU A O 1
ATOM 2108 N N . VAL A 1 260 ? -2.932 -4.865 11.986 1.00 87.69 260 VAL A N 1
ATOM 2109 C CA . VAL A 1 260 ? -4.041 -4.240 12.713 1.00 87.69 260 VAL A CA 1
ATOM 2110 C C . VAL A 1 260 ? -5.253 -5.163 12.818 1.00 87.69 260 VAL A C 1
ATOM 2112 O O . VAL A 1 260 ? -5.853 -5.253 13.889 1.00 87.69 260 VAL A O 1
ATOM 2115 N N . CYS A 1 261 ? -5.595 -5.880 11.747 1.00 85.50 261 CYS A N 1
ATOM 2116 C CA . CYS A 1 261 ? -6.750 -6.776 11.733 1.00 85.50 261 CYS A CA 1
ATOM 2117 C C . CYS A 1 261 ? -6.511 -8.047 12.559 1.00 85.50 261 CYS A C 1
ATOM 2119 O O . CYS A 1 261 ? -7.381 -8.448 13.333 1.00 85.50 261 CYS A O 1
ATOM 2121 N N . TYR A 1 262 ? -5.338 -8.668 12.426 1.00 84.25 262 TYR A N 1
ATOM 2122 C CA . TYR A 1 262 ? -5.039 -9.966 13.027 1.00 84.25 262 TYR A CA 1
ATOM 2123 C C . TYR A 1 262 ? -4.151 -9.860 14.275 1.00 84.25 262 TYR A C 1
ATOM 2125 O O . TYR A 1 262 ? -4.588 -10.261 15.349 1.00 84.25 262 TYR A O 1
ATOM 2133 N N . GLU A 1 263 ? -2.933 -9.312 14.184 1.00 79.00 263 GLU A N 1
ATOM 2134 C CA . GLU A 1 263 ? -1.978 -9.337 15.311 1.00 79.00 263 GLU A CA 1
ATOM 2135 C C . GLU A 1 263 ? -2.468 -8.535 16.515 1.00 79.00 263 GLU A C 1
ATOM 2137 O O . GLU A 1 263 ? -2.363 -9.007 17.645 1.00 79.00 263 GLU A O 1
ATOM 2142 N N . CYS A 1 264 ? -3.059 -7.360 16.291 1.00 79.69 264 CYS A N 1
ATOM 2143 C CA . CYS A 1 264 ? -3.618 -6.556 17.377 1.00 79.69 264 CYS A CA 1
ATOM 2144 C C . CYS A 1 264 ? -4.863 -7.190 18.022 1.00 79.69 264 CYS A C 1
ATOM 2146 O O . CYS A 1 264 ? -5.229 -6.786 19.121 1.00 79.69 264 CYS A O 1
ATOM 2148 N N . ASN A 1 265 ? -5.508 -8.164 17.368 1.00 77.25 265 ASN A N 1
ATOM 2149 C CA . ASN A 1 265 ? -6.729 -8.810 17.859 1.00 77.25 265 ASN A CA 1
ATOM 2150 C C . ASN A 1 265 ? -6.553 -10.315 18.149 1.00 77.25 265 ASN A C 1
ATOM 2152 O O . ASN A 1 265 ? -7.528 -10.996 18.469 1.00 77.25 265 ASN A O 1
ATOM 2156 N N . LYS A 1 266 ? -5.331 -10.859 18.060 1.00 77.81 266 LYS A N 1
ATOM 2157 C CA . LYS A 1 266 ? -5.064 -12.310 18.147 1.00 77.81 266 LYS A CA 1
ATOM 2158 C C . LYS A 1 266 ? -5.494 -12.957 19.459 1.00 77.81 266 LYS A C 1
ATOM 2160 O O . LYS A 1 266 ? -5.892 -14.122 19.464 1.00 77.81 266 LYS A O 1
ATOM 2165 N N . GLU A 1 267 ? -5.464 -12.195 20.548 1.00 73.94 267 GLU A N 1
ATOM 2166 C CA . GLU A 1 267 ? -5.914 -12.641 21.868 1.00 73.94 267 GLU A CA 1
ATOM 2167 C C . GLU A 1 267 ? -7.417 -12.948 21.864 1.00 73.94 267 GLU A C 1
ATOM 2169 O O . GLU A 1 267 ? -7.848 -13.964 22.408 1.00 73.94 267 GLU A O 1
ATOM 2174 N N . TYR A 1 268 ? -8.212 -12.147 21.146 1.00 71.44 268 TYR A N 1
ATOM 2175 C CA . TYR A 1 268 ? -9.655 -12.355 21.003 1.00 71.44 268 TYR A CA 1
ATOM 2176 C C . TYR A 1 268 ? -9.993 -13.551 20.104 1.00 71.44 268 TYR A C 1
ATOM 2178 O O . TYR A 1 268 ? -11.034 -14.178 20.284 1.00 71.44 268 TYR A O 1
ATOM 2186 N N . PHE A 1 269 ? -9.102 -13.920 19.177 1.00 70.81 269 PHE A N 1
ATOM 2187 C CA . PHE A 1 269 ? -9.244 -15.126 18.351 1.00 70.81 269 PHE A CA 1
ATOM 2188 C C . PHE A 1 269 ? -8.851 -16.423 19.089 1.00 70.81 269 PHE A C 1
ATOM 2190 O O . PHE A 1 269 ? -8.978 -17.516 18.522 1.00 70.81 269 PHE A O 1
ATOM 2197 N N . GLY A 1 270 ? -8.399 -16.329 20.349 1.00 60.44 270 GLY A N 1
ATOM 2198 C CA . GLY A 1 270 ? -8.108 -17.477 21.214 1.00 60.44 270 GLY A CA 1
ATOM 2199 C C . GLY A 1 270 ? -6.891 -18.290 20.767 1.00 60.44 270 GLY A C 1
ATOM 2200 O O . GLY A 1 270 ? -6.947 -19.522 20.757 1.00 60.44 270 GLY A O 1
ATOM 2201 N N . ILE A 1 271 ? -5.830 -17.616 20.307 1.00 55.91 271 ILE A N 1
ATOM 2202 C CA . ILE A 1 271 ? -4.627 -18.266 19.751 1.00 55.91 271 ILE A CA 1
ATOM 2203 C C . ILE A 1 271 ? -3.516 -18.434 20.807 1.00 55.91 271 ILE A C 1
ATOM 2205 O O . ILE A 1 271 ? -2.706 -19.344 20.670 1.00 55.91 271 ILE A O 1
ATOM 2209 N N . ASP A 1 272 ? -3.557 -17.689 21.918 1.00 42.56 272 ASP A N 1
ATOM 2210 C CA . ASP A 1 272 ? -2.635 -17.849 23.052 1.00 42.56 272 ASP A CA 1
ATOM 2211 C C . ASP A 1 272 ? -3.387 -18.244 24.332 1.00 42.56 272 ASP A C 1
ATOM 2213 O O . ASP A 1 272 ? -3.794 -17.402 25.127 1.00 42.56 272 ASP A O 1
ATOM 2217 N N . HIS A 1 273 ? -3.549 -19.549 24.569 1.00 41.09 273 HIS A N 1
ATOM 2218 C CA . HIS A 1 273 ? -4.072 -20.055 25.847 1.00 41.09 273 HIS A CA 1
ATOM 2219 C C . HIS A 1 273 ? -3.006 -20.278 26.933 1.00 41.09 273 HIS A C 1
ATOM 2221 O O . HIS A 1 273 ? -3.347 -20.793 27.991 1.00 41.09 273 HIS A O 1
ATOM 2227 N N . ASN A 1 274 ? -1.749 -19.857 26.738 1.00 34.47 274 ASN A N 1
ATOM 2228 C CA . ASN A 1 274 ? -0.666 -20.192 27.679 1.00 34.47 274 ASN A CA 1
ATOM 2229 C C . ASN A 1 274 ? 0.081 -19.014 28.328 1.00 34.47 274 ASN A C 1
ATOM 2231 O O . ASN A 1 274 ? 1.041 -19.268 29.049 1.00 34.47 274 ASN A O 1
ATOM 2235 N N . ILE A 1 275 ? -0.336 -17.753 28.149 1.00 38.12 275 ILE A N 1
ATOM 2236 C CA . ILE A 1 275 ? 0.309 -16.622 28.863 1.00 38.12 275 ILE A CA 1
ATOM 2237 C C . ILE A 1 275 ? -0.629 -15.927 29.857 1.00 38.12 275 ILE A C 1
ATOM 2239 O O . ILE A 1 275 ? -0.161 -15.366 30.843 1.00 38.12 275 ILE A O 1
ATOM 2243 N N . TRP A 1 276 ? -1.948 -16.075 29.716 1.00 32.31 276 TRP A N 1
ATOM 2244 C CA . TRP A 1 276 ? -2.895 -15.532 30.687 1.00 32.31 276 TRP A CA 1
ATOM 2245 C C . TRP A 1 276 ? -3.910 -16.587 31.114 1.00 32.31 276 TRP A C 1
ATOM 2247 O O . TRP A 1 276 ? -4.998 -16.708 30.553 1.00 32.31 276 TRP A O 1
ATOM 2257 N N . ASN A 1 277 ? -3.556 -17.334 32.163 1.00 25.86 277 ASN A N 1
ATOM 2258 C CA . ASN A 1 277 ? -4.521 -18.024 33.018 1.00 25.86 277 ASN A CA 1
ATOM 2259 C C . ASN A 1 277 ? -5.371 -16.967 33.749 1.00 25.86 277 ASN A C 1
ATOM 2261 O O . ASN A 1 277 ? -5.228 -16.751 34.951 1.00 25.86 277 ASN A O 1
ATOM 2265 N N . PHE A 1 278 ? -6.267 -16.292 33.030 1.00 34.38 278 PHE A N 1
ATOM 2266 C CA . PHE A 1 278 ? -7.413 -15.678 33.680 1.00 34.38 278 PHE A CA 1
ATOM 2267 C C . PHE A 1 278 ? -8.407 -16.789 33.991 1.00 34.38 278 PHE A C 1
ATOM 2269 O O . PHE A 1 278 ? -8.868 -17.515 33.109 1.00 34.38 278 PHE A O 1
ATOM 2276 N N . SER A 1 279 ? -8.660 -16.940 35.292 1.00 29.02 279 SER A N 1
ATOM 2277 C CA . SER A 1 279 ? -9.635 -17.850 35.878 1.00 29.02 279 SER A CA 1
ATOM 2278 C C . SER A 1 279 ? -10.887 -17.942 35.011 1.00 29.02 279 SER A C 1
ATOM 2280 O O . SER A 1 279 ? -11.490 -16.924 34.665 1.00 29.02 279 SER A O 1
ATOM 2282 N N . ARG A 1 280 ? -11.266 -19.180 34.672 1.00 33.25 280 ARG A N 1
ATOM 2283 C CA . ARG A 1 280 ? -12.550 -19.538 34.068 1.00 33.25 280 ARG A CA 1
ATOM 2284 C C . ARG A 1 280 ? -13.685 -18.892 34.866 1.00 33.25 280 ARG A C 1
ATOM 2286 O O . ARG A 1 280 ? -14.215 -19.493 35.794 1.00 33.25 280 ARG A O 1
ATOM 2293 N N . SER A 1 281 ? -14.114 -17.703 34.463 1.00 29.25 281 SER A N 1
ATOM 2294 C CA . SER A 1 281 ? -15.462 -17.236 34.746 1.00 29.25 281 SER A CA 1
ATOM 2295 C C . SER A 1 281 ? -16.242 -17.362 33.446 1.00 29.25 281 SER A C 1
ATOM 2297 O O . SER A 1 281 ? -16.055 -16.618 32.485 1.00 29.25 281 SER A O 1
ATOM 2299 N N . HIS A 1 282 ? -17.064 -18.406 33.391 1.00 32.16 282 HIS A N 1
ATOM 2300 C CA . HIS A 1 282 ? -18.115 -18.544 32.405 1.00 32.16 282 HIS A CA 1
ATOM 2301 C C . HIS A 1 282 ? -19.013 -17.303 32.461 1.00 32.16 282 HIS A C 1
ATOM 2303 O O . HIS A 1 282 ? -19.931 -17.221 33.272 1.00 32.16 282 HIS A O 1
ATOM 2309 N N . ARG A 1 283 ? -18.795 -16.353 31.557 1.00 29.14 283 ARG A N 1
ATOM 2310 C CA . ARG A 1 283 ? -19.884 -15.544 31.019 1.00 29.14 283 ARG A CA 1
ATOM 2311 C C . ARG A 1 283 ? -19.832 -15.677 29.517 1.00 29.14 283 ARG A C 1
ATOM 2313 O O . ARG A 1 283 ? -18.929 -15.173 28.862 1.00 29.14 283 ARG A O 1
ATOM 2320 N N . SER A 1 284 ? -20.806 -16.426 29.010 1.00 28.45 284 SER A N 1
ATOM 2321 C CA . SER A 1 284 ? -21.245 -16.391 27.625 1.00 28.45 284 SER A CA 1
ATOM 2322 C C . SER A 1 284 ? -21.062 -14.984 27.063 1.00 28.45 284 SER A C 1
ATOM 2324 O O . SER A 1 284 ? -21.648 -14.041 27.606 1.00 28.45 284 SER A O 1
ATOM 2326 N N . LEU A 1 285 ? -20.286 -14.856 25.985 1.00 31.50 285 LEU A N 1
ATOM 2327 C CA . LEU A 1 285 ? -20.428 -13.743 25.058 1.00 31.50 285 LEU A CA 1
ATOM 2328 C C . LEU A 1 285 ? -21.890 -13.741 24.594 1.00 31.50 285 LEU A C 1
ATOM 2330 O O . LEU A 1 285 ? -22.255 -14.382 23.612 1.00 31.50 285 LEU A O 1
ATOM 2334 N N . LYS A 1 286 ? -22.757 -13.046 25.332 1.00 26.88 286 LYS A N 1
ATOM 2335 C CA . LYS A 1 286 ? -23.929 -12.452 24.718 1.00 26.88 286 LYS A CA 1
ATOM 2336 C C . LYS A 1 286 ? -23.347 -11.412 23.783 1.00 26.88 286 LYS A C 1
ATOM 2338 O O . LYS A 1 286 ? -22.762 -10.437 24.244 1.00 26.88 286 LYS A O 1
ATOM 2343 N N . VAL A 1 287 ? -23.449 -11.692 22.488 1.00 36.00 287 VAL A N 1
ATOM 2344 C CA . VAL A 1 287 ? -23.347 -10.699 21.425 1.00 36.00 287 VAL A CA 1
ATOM 2345 C C . VAL A 1 287 ? -24.158 -9.497 21.898 1.00 36.00 287 VAL A C 1
ATOM 2347 O O . VAL A 1 287 ? -25.383 -9.581 22.016 1.00 36.00 287 VAL A O 1
ATOM 2350 N N . LEU A 1 288 ? -23.466 -8.431 22.302 1.00 33.06 288 LEU A N 1
ATOM 2351 C CA . LEU A 1 288 ? -24.126 -7.171 22.589 1.00 33.06 288 LEU A CA 1
ATOM 2352 C C . LEU A 1 288 ? -24.792 -6.746 21.273 1.00 33.06 288 LEU A C 1
ATOM 2354 O O . LEU A 1 288 ? -24.100 -6.694 20.255 1.00 33.06 288 LEU A O 1
ATOM 2358 N N . PRO A 1 289 ? -26.111 -6.499 21.256 1.00 29.36 289 PRO A N 1
ATOM 2359 C CA . PRO A 1 289 ? -26.793 -6.057 20.050 1.00 29.36 289 PRO A CA 1
ATOM 2360 C C . PRO A 1 289 ? -26.168 -4.745 19.561 1.00 29.36 289 PRO A C 1
ATOM 2362 O O . PRO A 1 289 ? -25.707 -3.943 20.377 1.00 29.36 289 PRO A O 1
ATOM 2365 N N . ASP A 1 290 ? -26.210 -4.510 18.247 1.00 37.88 290 ASP A N 1
ATOM 2366 C CA . ASP A 1 290 ? -25.637 -3.357 17.521 1.00 37.88 290 ASP A CA 1
ATOM 2367 C C . ASP A 1 290 ? -25.853 -1.977 18.185 1.00 37.88 290 ASP A C 1
ATOM 2369 O O . ASP A 1 290 ? -25.093 -1.034 17.960 1.00 37.88 290 ASP A O 1
ATOM 2373 N N . ARG A 1 291 ? -26.841 -1.851 19.080 1.00 28.48 291 ARG A N 1
ATOM 2374 C CA . ARG A 1 291 ? -27.074 -0.671 19.925 1.00 28.48 291 ARG A CA 1
ATOM 2375 C C . ARG A 1 291 ? -25.919 -0.293 20.860 1.00 28.48 291 ARG A C 1
ATOM 2377 O O . ARG A 1 291 ? -25.794 0.889 21.157 1.00 28.48 291 ARG A O 1
ATOM 2384 N N . GLU A 1 292 ? -25.076 -1.220 21.320 1.00 34.62 292 GLU A N 1
ATOM 2385 C CA . GLU A 1 292 ? -23.943 -0.853 22.194 1.00 34.62 292 GLU A CA 1
ATOM 2386 C C . GLU A 1 292 ? -22.669 -0.458 21.434 1.00 34.62 292 GLU A C 1
ATOM 2388 O O . GLU A 1 292 ? -21.853 0.300 21.956 1.00 34.62 292 GLU A O 1
ATOM 2393 N N . GLN A 1 293 ? -22.521 -0.866 20.171 1.00 37.94 293 GLN A N 1
ATOM 2394 C CA . GLN A 1 293 ? -21.467 -0.320 19.308 1.00 37.94 293 GLN A CA 1
ATOM 2395 C C . GLN A 1 293 ? -21.783 1.127 18.895 1.00 37.94 293 GLN A C 1
ATOM 2397 O O . GLN A 1 293 ? -20.884 1.961 18.852 1.00 37.94 293 GLN A O 1
ATOM 2402 N N . LEU A 1 294 ? -23.068 1.463 18.727 1.00 34.31 294 LEU A N 1
ATOM 2403 C CA . LEU A 1 294 ? -23.550 2.842 18.549 1.00 34.31 294 LEU A CA 1
ATOM 2404 C C . LEU A 1 294 ? -23.361 3.733 19.791 1.00 34.31 294 LEU A C 1
ATOM 2406 O O . LEU A 1 294 ? -23.303 4.956 19.658 1.00 34.31 294 LEU A O 1
ATOM 2410 N N . LYS A 1 295 ? -23.184 3.137 20.976 1.00 31.19 295 LYS A N 1
ATOM 2411 C CA . LYS A 1 295 ? -22.854 3.849 22.219 1.00 31.19 295 LYS A CA 1
ATOM 2412 C C . LYS A 1 295 ? -21.412 4.350 22.281 1.00 31.19 295 LYS A C 1
ATOM 2414 O O . LYS A 1 295 ? -21.133 5.315 22.982 1.00 31.19 295 LYS A O 1
ATOM 2419 N N . TYR A 1 296 ? -20.501 3.787 21.486 1.00 37.47 296 TYR A N 1
ATOM 2420 C CA . TYR A 1 296 ? -19.172 4.385 21.302 1.00 37.47 296 TYR A CA 1
ATOM 2421 C C . TYR A 1 296 ? -19.222 5.706 20.524 1.00 37.47 296 TYR A C 1
ATOM 2423 O O . TYR A 1 296 ? -18.276 6.483 20.587 1.00 37.47 296 TYR A O 1
ATOM 2431 N N . VAL A 1 297 ? -20.350 5.991 19.867 1.00 36.75 297 VAL A N 1
ATOM 2432 C CA . VAL A 1 297 ? -20.657 7.286 19.254 1.00 36.75 297 VAL A CA 1
ATOM 2433 C C . VAL A 1 297 ? -21.552 8.155 20.166 1.00 36.75 297 VAL A C 1
ATOM 2435 O O . VAL A 1 297 ? -21.943 9.245 19.776 1.00 36.75 297 VAL A O 1
ATOM 2438 N N . GLU A 1 298 ? -21.914 7.699 21.375 1.00 31.16 298 GLU A N 1
ATOM 2439 C CA . GLU A 1 298 ? -22.516 8.549 22.429 1.00 31.16 298 GLU A CA 1
ATOM 2440 C C . GLU A 1 298 ? -21.442 9.219 23.308 1.00 31.16 298 GLU A C 1
ATOM 2442 O O . GLU A 1 298 ? -21.739 10.165 24.026 1.00 31.16 298 GLU A O 1
ATOM 2447 N N . MET A 1 299 ? -20.170 8.807 23.234 1.00 36.69 299 MET A N 1
ATOM 2448 C CA . MET A 1 299 ? -19.091 9.456 24.003 1.00 36.69 299 MET A CA 1
ATOM 2449 C C . MET A 1 299 ? -18.635 10.806 23.428 1.00 36.69 299 MET A C 1
ATOM 2451 O O . MET A 1 299 ? -17.872 11.507 24.085 1.00 36.69 299 MET A O 1
ATOM 2455 N N . SER A 1 300 ? -19.130 11.206 22.251 1.00 32.19 300 SER A N 1
ATOM 2456 C CA . SER A 1 300 ? -19.035 12.590 21.766 1.00 32.19 300 SER A CA 1
ATOM 2457 C C . SER A 1 300 ? -20.096 13.518 22.383 1.00 32.19 300 SER A C 1
ATOM 2459 O O . SER A 1 300 ? -20.120 14.698 22.057 1.00 32.19 300 SER A O 1
ATOM 2461 N N . GLU A 1 301 ? -20.973 13.011 23.262 1.00 28.05 301 GLU A N 1
ATOM 2462 C CA . GLU A 1 301 ? -21.985 13.790 23.997 1.00 28.05 301 GLU A CA 1
ATOM 2463 C C . GLU A 1 301 ? -21.652 13.937 25.494 1.00 28.05 301 GLU A C 1
ATOM 2465 O O . GLU A 1 301 ? -22.538 13.948 26.350 1.00 28.05 301 GLU A O 1
ATOM 2470 N N . ILE A 1 302 ? -20.373 14.090 25.838 1.00 30.97 302 ILE A N 1
ATOM 2471 C CA . ILE A 1 302 ? -19.998 14.679 27.129 1.00 30.97 302 ILE A CA 1
ATOM 2472 C C . ILE A 1 302 ? -19.613 16.133 26.847 1.00 30.97 302 ILE A C 1
ATOM 2474 O O . ILE A 1 302 ? -18.573 16.392 26.247 1.00 30.97 302 ILE A O 1
ATOM 2478 N N . LYS A 1 303 ? -20.543 17.031 27.202 1.00 31.97 303 LYS A N 1
ATOM 2479 C CA . LYS A 1 303 ? -20.468 18.497 27.085 1.00 31.97 303 LYS A CA 1
ATOM 2480 C C . LYS A 1 303 ? -19.173 19.095 27.621 1.00 31.97 303 LYS A C 1
ATOM 2482 O O . LYS A 1 303 ? -18.728 18.634 28.695 1.00 31.97 303 LYS A O 1
#

Mean predicted aligned error: 10.01 Å

Foldseek 3Di:
DWQLPDDPDPLLNVLLVVLLVVLVVVLVVLVVLVVLCVVLPPVLDDPLLVVLSVLLSVLSVLSNVCSTHNNFPLSVLVLLLSLLLSLLSLLLVLVVLVDAPVCNVVSVVVSVVSNVVSVVLSVVSCVVRVVPRHDQLADVSQLVSLVSLLVSLVSLLVSLVVSLVVLVVVLVVLVVVDDPCSVVVNLVSVLVSVLSVLQSVLSNQQSVLSNVSNCCLNPVDPDSVRSCVVQRDPDPVSSVVNSVSCCSNRPSNSVSSSCSSDVSSVVVSVPDPDPDPPDDDDDPPPPDPPVVVCVSSVVVPPD

Organism: NCBI:txid43138

Radius of gyration: 21.91 Å; Cα contacts (8 Å, |Δi|>4): 290; chains: 1; bounding box: 52×39×65 Å

Sequence (303 aa):
MGALYKCQTNYQCSESLIDLILSSGILYYFIMKAKIMFERNNGILLLIDQTLCVISIIQMIVQVLYFMFAKSNIWIISLRSIGLVLELLICIILISVILEKEKHEQLFNAGRIGLCLIGFFWLYQGINHYQESVYQCKEISNLFMSFIGLMLSIVAFVFGFQCVHQLHQYKEYLLDNKNDSFAHQLLKLETRLTQIKILKLSGMVQFGVQFCWDCLAYFLSTTTIECTHYFIPTTLLTVFIYSLLKLISLVTLPIAVFLVCYECNKEYFGIDHNIWNFSRSHRSLKVLPDREQLKYVEMSEIK

Solvent-accessible surface area (backbone atoms only — not comparable to full-atom values): 16457 Å² total; per-residue (Å²): 134,51,25,88,77,71,56,96,44,73,46,45,39,50,30,44,50,52,50,32,53,52,41,43,53,52,41,50,50,48,54,60,51,45,52,56,50,66,76,57,54,83,74,79,62,54,73,67,52,48,49,51,39,52,50,28,51,50,45,39,52,51,48,35,47,25,46,45,57,45,49,24,41,61,43,55,51,49,48,52,47,48,52,40,51,52,48,51,52,50,31,52,53,42,45,58,76,72,53,58,78,88,53,47,63,59,51,54,50,53,48,51,51,50,53,51,52,50,52,50,50,49,51,55,52,44,63,76,41,64,86,45,66,57,59,69,61,60,43,70,70,58,40,50,52,24,48,54,36,33,53,47,18,51,52,26,33,55,41,33,48,53,48,47,52,55,53,49,55,51,51,53,58,48,70,74,56,82,49,97,67,43,68,64,53,50,52,56,49,52,48,51,49,51,39,45,56,44,50,29,48,24,38,39,54,13,22,45,51,38,30,53,51,36,47,50,33,51,73,75,25,96,46,54,66,53,23,45,61,75,71,51,35,84,45,74,67,46,23,53,54,52,42,50,52,50,44,41,41,70,41,37,42,40,49,36,47,40,42,48,59,42,67,70,39,36,72,82,64,66,75,66,83,82,84,63,89,68,76,91,69,91,66,78,84,68,77,74,58,73,72,60,66,55,46,71,68,49,68,80,70,69,131

Nearest PDB structures (foldseek):
  6osa-assembly1_R  TM=5.994E-01  e=2.168E-01  Homo sapiens
  8zqe-assembly1_R  TM=5.771E-01  e=8.009E-01  Homo sapiens
  5i6j-assembly1_A-2  TM=2.433E-01  e=4.013E+00  Homo sapiens
  5i7d-assembly1_A  TM=1.508E-01  e=3.842E+00  Homo sapiens
  5i6r-assembly1_A-2  TM=1.989E-01  e=8.057E+00  Homo sapiens

Secondary structure (DSSP, 8-state):
--GGG--SSHHHHHHHHHHHHHHHHHHHHHHHHHHHHHHT-SS-S-HHHHHHHHHHHHHHHHHHHHHHTTT-HHHHHHHHHHHHHHHHHHHHHHHHHHS-GGGHHHHHHHHHHHHHHHHHHHHHHHHHTTT--S--SS-HHHHHHHHHHHHHHHHHHHHHHHHHHHHHHHHHHHHHS--TTHHHHHHHHHHHHHHHHHHHHHHHHHHHHHHHHHHHHHHH-SSHHHHHHHHS--SHHHHHHHHHHHHHHHHHHHHHHHHHHTGGGTTTTT---SS--------------TTTTGGGGTTT---